Protein AF-A0A8J8FQ34-F1 (afdb_monomer_lite)

Sequence (344 aa):
MNVFKKNKMVEVMRIRLIYAALGIFFSFQCIAIEFTGSITGTVVDAIEPIYTISNIKVDFYNSTNHEHLGSSVTNFNGFFNSGNLPIGSYRIMFKSTPSSPASFYPKYLGNLNGYKSFDFCSSTIVEVTNNSISNVNENMLVTTPIEIIEPVRFKGEGRVYDTETDELIKEGLQVTIYEEKGVFQRSPDFINPGVDGDYSYGETDIFSPIRIRVSDTQGKYFPQYYNADPNIQIDDFCASTALDSSFIAQTYLLKIPLTENIISQVNDYGLPADSTKFVNAPLVKAIKITLDQNQNNDKALCGHMNAFKSRLYIQLRKGLLTNEQLNTLVNEANAVKVQNNCPI

pLDDT: mean 78.62, std 16.06, range [35.44, 98.12]

Radius of gyration: 26.03 Å; chains: 1; bounding box: 50×70×65 Å

Structure (mmCIF, N/CA/C/O backbone):
data_AF-A0A8J8FQ34-F1
#
_entry.id   AF-A0A8J8FQ34-F1
#
loop_
_atom_site.group_PDB
_atom_site.id
_atom_site.type_symbol
_atom_site.label_atom_id
_atom_site.label_alt_id
_atom_site.label_comp_id
_atom_site.label_asym_id
_atom_site.label_entity_id
_atom_site.label_seq_id
_atom_site.pdbx_PDB_ins_code
_atom_site.Cartn_x
_atom_site.Cartn_y
_atom_site.Cartn_z
_atom_site.occupancy
_atom_site.B_iso_or_equiv
_atom_site.auth_seq_id
_atom_site.auth_comp_id
_atom_site.auth_asym_id
_atom_site.auth_atom_id
_atom_site.pdbx_PDB_model_num
ATOM 1 N N . MET A 1 1 ? 25.044 41.261 31.090 1.00 47.41 1 MET A N 1
ATOM 2 C CA . MET A 1 1 ? 24.621 40.773 29.755 1.00 47.41 1 MET A CA 1
ATOM 3 C C . MET A 1 1 ? 23.180 40.225 29.758 1.00 47.41 1 MET A C 1
ATOM 5 O O . MET A 1 1 ? 22.922 39.184 29.179 1.00 47.41 1 MET A O 1
ATOM 9 N N . ASN A 1 2 ? 22.225 40.921 30.401 1.00 46.09 2 ASN A N 1
ATOM 10 C CA . ASN A 1 2 ? 20.819 40.475 30.524 1.00 46.09 2 ASN A CA 1
ATOM 11 C C . ASN A 1 2 ? 19.785 41.594 30.269 1.00 46.09 2 ASN A C 1
ATOM 13 O O . ASN A 1 2 ? 18.595 41.410 30.491 1.00 46.09 2 ASN A O 1
ATOM 17 N N . VAL A 1 3 ? 20.228 42.749 29.761 1.00 42.88 3 VAL A N 1
ATOM 18 C CA . VAL A 1 3 ? 19.353 43.901 29.467 1.00 42.88 3 VAL A CA 1
ATOM 19 C C . VAL A 1 3 ? 18.944 43.945 27.982 1.00 42.88 3 VAL A C 1
ATOM 21 O O . VAL A 1 3 ? 17.895 44.477 27.643 1.00 42.88 3 VAL A O 1
ATOM 24 N N . PHE A 1 4 ? 19.679 43.270 27.088 1.00 35.44 4 PHE A N 1
ATOM 25 C CA . PHE A 1 4 ? 19.400 43.270 25.641 1.00 35.44 4 PHE A CA 1
ATOM 26 C C . PHE A 1 4 ? 18.251 42.347 25.188 1.00 35.44 4 PHE A C 1
ATOM 28 O O . PHE A 1 4 ? 17.704 42.548 24.107 1.00 35.44 4 PHE A O 1
ATOM 35 N N . LYS A 1 5 ? 17.831 41.358 25.993 1.00 40.22 5 LYS A N 1
ATOM 36 C CA . LYS A 1 5 ? 16.732 40.442 25.614 1.00 40.22 5 LYS A CA 1
ATOM 37 C C . LYS A 1 5 ? 15.333 41.031 25.818 1.00 40.22 5 LYS A C 1
ATOM 39 O O . LYS A 1 5 ? 14.404 40.601 25.141 1.00 40.22 5 LYS A O 1
ATOM 44 N N . LYS A 1 6 ? 15.168 42.025 26.699 1.00 42.28 6 LYS A N 1
ATOM 45 C CA . LYS A 1 6 ? 13.842 42.589 27.009 1.00 42.28 6 LYS A CA 1
ATOM 46 C C . LYS A 1 6 ? 13.346 43.576 25.941 1.00 42.28 6 LYS A C 1
ATOM 48 O O . LYS A 1 6 ? 12.145 43.654 25.717 1.00 42.28 6 LYS A O 1
ATOM 53 N N . ASN A 1 7 ? 14.252 44.236 25.212 1.00 41.19 7 ASN A N 1
ATOM 54 C CA . ASN A 1 7 ? 13.876 45.220 24.186 1.00 41.19 7 ASN A CA 1
ATOM 55 C C . ASN A 1 7 ? 13.464 44.595 22.840 1.00 41.19 7 ASN A C 1
ATOM 57 O O . ASN A 1 7 ? 12.570 45.126 22.189 1.00 41.19 7 ASN A O 1
ATOM 61 N N . LYS A 1 8 ? 14.001 43.424 22.458 1.00 41.94 8 LYS A N 1
ATOM 62 C CA . LYS A 1 8 ? 13.606 42.748 21.202 1.00 41.94 8 LYS A CA 1
ATOM 63 C C . LYS A 1 8 ? 12.169 42.205 21.220 1.00 41.94 8 LYS A C 1
ATOM 65 O O . LYS A 1 8 ? 11.530 42.141 20.177 1.00 41.94 8 LYS A O 1
ATOM 70 N N . MET A 1 9 ? 11.632 41.845 22.390 1.00 38.62 9 MET A N 1
ATOM 71 C CA . MET A 1 9 ? 10.247 41.356 22.505 1.00 38.62 9 MET A CA 1
ATOM 72 C C . MET A 1 9 ? 9.200 42.470 22.378 1.00 38.62 9 MET A C 1
ATOM 74 O O . MET A 1 9 ? 8.105 42.217 21.883 1.00 38.62 9 MET A O 1
ATOM 78 N N . VAL A 1 10 ? 9.531 43.704 22.770 1.00 46.94 10 VAL A N 1
ATOM 79 C CA . VAL A 1 10 ? 8.615 44.853 22.648 1.00 46.94 10 VAL A CA 1
ATOM 80 C C . VAL A 1 10 ? 8.518 45.327 21.192 1.00 46.94 10 VAL A C 1
ATOM 82 O O . VAL A 1 10 ? 7.458 45.765 20.749 1.00 46.94 10 VAL A O 1
ATOM 85 N N . GLU A 1 11 ? 9.587 45.168 20.412 1.00 41.38 11 GLU A N 1
ATOM 86 C CA . GLU A 1 11 ? 9.634 45.574 19.004 1.00 41.38 11 GLU A CA 1
ATOM 87 C C . GLU A 1 11 ? 8.850 44.616 18.086 1.00 41.38 11 GLU A C 1
ATOM 89 O O . GLU A 1 11 ? 8.067 45.060 17.247 1.00 41.38 11 GLU A O 1
ATOM 94 N N . VAL A 1 12 ? 8.923 43.300 18.332 1.00 45.97 12 VAL A N 1
ATOM 95 C CA . VAL A 1 12 ? 8.114 42.294 17.609 1.00 45.97 12 VAL A CA 1
ATOM 96 C C . VAL A 1 12 ? 6.615 42.444 17.913 1.00 45.97 12 VAL A C 1
ATOM 98 O O . VAL A 1 12 ? 5.773 42.210 17.044 1.00 45.97 12 VAL A O 1
ATOM 101 N N . MET A 1 13 ? 6.261 42.889 19.124 1.00 41.19 13 MET A N 1
ATOM 102 C CA . MET A 1 13 ? 4.864 43.118 19.509 1.00 41.19 13 MET A CA 1
ATOM 103 C C . MET A 1 13 ? 4.295 44.415 18.901 1.00 41.19 13 MET A C 1
ATOM 105 O O . MET A 1 13 ? 3.114 44.456 18.557 1.00 41.19 13 MET A O 1
ATOM 109 N N . ARG A 1 14 ? 5.129 45.442 18.673 1.00 41.91 14 ARG A N 1
ATOM 110 C CA . ARG A 1 14 ? 4.725 46.666 17.954 1.00 41.91 14 ARG A CA 1
ATOM 111 C C . ARG A 1 14 ? 4.504 46.432 16.461 1.00 41.91 14 ARG A C 1
ATOM 113 O O . ARG A 1 14 ? 3.550 46.972 15.911 1.00 41.91 14 ARG A O 1
ATOM 120 N N . ILE A 1 15 ? 5.309 45.577 15.829 1.00 40.88 15 ILE A N 1
ATOM 121 C CA . ILE A 1 15 ? 5.122 45.215 14.415 1.00 40.88 15 ILE A CA 1
ATOM 122 C C . ILE A 1 15 ? 3.777 44.494 14.207 1.00 40.88 15 ILE A C 1
ATOM 124 O O . ILE A 1 15 ? 3.074 44.785 13.245 1.00 40.88 15 ILE A O 1
ATOM 128 N N . ARG A 1 16 ? 3.343 43.637 15.144 1.00 41.38 16 ARG A N 1
ATOM 129 C CA . ARG A 1 16 ? 2.032 42.960 15.054 1.00 41.38 16 ARG A CA 1
ATOM 130 C C . ARG A 1 16 ? 0.829 43.897 15.212 1.00 41.38 16 ARG A C 1
ATOM 132 O O . ARG A 1 16 ? -0.206 43.628 14.612 1.00 41.38 16 ARG A O 1
ATOM 139 N N . LEU A 1 17 ? 0.957 44.994 15.964 1.00 40.88 17 LEU A N 1
ATOM 140 C CA . LEU A 1 17 ? -0.137 45.962 16.120 1.00 40.88 17 LEU A CA 1
ATOM 141 C C . LEU A 1 17 ? -0.342 46.843 14.876 1.00 40.88 17 LEU A C 1
ATOM 143 O O . LEU A 1 17 ? -1.456 47.296 14.638 1.00 40.88 17 LEU A O 1
ATOM 147 N N . ILE A 1 18 ? 0.703 47.060 14.069 1.00 45.25 18 ILE A N 1
ATOM 148 C CA . ILE A 1 18 ? 0.616 47.885 12.853 1.00 45.25 18 ILE A CA 1
ATOM 149 C C 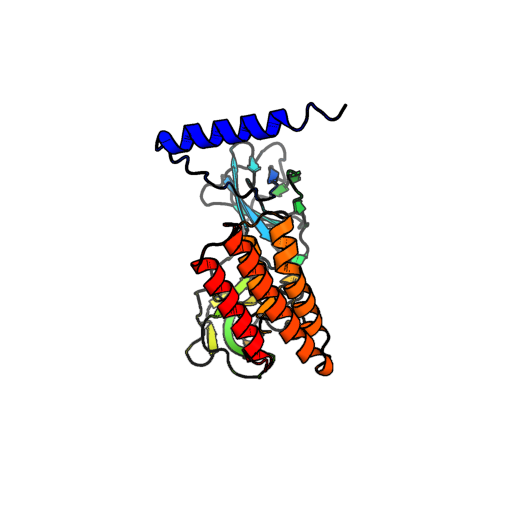. ILE A 1 18 ? -0.075 47.121 11.707 1.00 45.25 18 ILE A C 1
ATOM 151 O O . ILE A 1 18 ? -0.840 47.718 10.955 1.00 45.25 18 ILE A O 1
ATOM 155 N N . TYR A 1 19 ? 0.096 45.796 11.608 1.00 43.50 19 TYR A N 1
ATOM 156 C CA . TYR A 1 19 ? -0.540 45.000 10.543 1.00 43.50 19 TYR A CA 1
ATOM 157 C C . TYR A 1 19 ? -2.036 44.725 10.761 1.00 43.50 19 TYR A C 1
ATOM 159 O O . TYR A 1 19 ? -2.771 44.587 9.786 1.00 43.50 19 TYR A O 1
ATOM 167 N N . ALA A 1 20 ? -2.520 44.716 12.008 1.00 42.31 20 ALA A N 1
ATOM 168 C CA . ALA A 1 20 ? -3.948 44.546 12.293 1.00 42.31 20 ALA A CA 1
ATOM 169 C C . ALA A 1 20 ? -4.803 45.751 11.843 1.00 42.31 20 ALA A C 1
ATOM 171 O O . ALA A 1 20 ? -5.994 45.596 11.593 1.00 42.31 20 ALA A O 1
ATOM 172 N N . ALA A 1 21 ? -4.202 46.937 11.694 1.00 44.75 21 ALA A N 1
ATOM 173 C CA . ALA A 1 21 ? -4.897 48.150 11.258 1.00 44.75 21 ALA A CA 1
ATOM 174 C C . ALA A 1 21 ? -5.023 48.287 9.726 1.00 44.75 21 ALA A C 1
ATOM 176 O O . ALA A 1 21 ? -5.782 49.130 9.258 1.00 44.75 21 ALA A O 1
ATOM 177 N N . LEU A 1 22 ? -4.302 47.475 8.940 1.00 41.59 22 LEU A N 1
ATOM 178 C CA . LEU A 1 22 ? -4.223 47.606 7.476 1.00 41.59 22 LEU A CA 1
ATOM 179 C C . LEU A 1 22 ? -5.063 46.588 6.690 1.00 41.59 22 LEU A C 1
ATOM 181 O O . LEU A 1 22 ? -5.068 46.639 5.466 1.00 41.59 22 LEU A O 1
ATOM 185 N N . GLY A 1 23 ? -5.783 45.676 7.353 1.00 39.56 23 GLY A N 1
ATOM 186 C CA . GLY A 1 23 ? -6.710 44.753 6.677 1.00 39.56 23 GLY A CA 1
ATOM 187 C C . GLY A 1 23 ? -6.058 43.785 5.677 1.00 39.56 23 GLY A C 1
ATOM 188 O O . GLY A 1 23 ? -6.760 43.156 4.890 1.00 39.56 23 GLY A O 1
ATOM 189 N N . ILE A 1 24 ? -4.729 43.641 5.694 1.00 44.97 24 ILE A N 1
ATOM 190 C CA . ILE A 1 24 ? -4.012 42.716 4.814 1.00 44.97 24 ILE A CA 1
ATOM 191 C C . ILE A 1 24 ? -4.040 41.332 5.465 1.00 44.97 24 ILE A C 1
ATOM 193 O O . ILE A 1 24 ? -3.190 40.991 6.290 1.00 44.97 24 ILE A O 1
ATOM 197 N N . PHE A 1 25 ? -5.035 40.527 5.097 1.00 41.00 25 PHE A N 1
ATOM 198 C CA . PHE A 1 25 ? -5.017 39.090 5.343 1.00 41.00 25 PHE A CA 1
ATOM 199 C C . PHE A 1 25 ? -3.960 38.456 4.433 1.00 41.00 25 PHE A C 1
ATOM 201 O O . PHE A 1 25 ? -4.227 38.144 3.276 1.00 41.00 25 PHE A O 1
ATOM 208 N N . PHE A 1 26 ? -2.745 38.255 4.946 1.00 41.50 26 PHE A N 1
ATOM 209 C CA . PHE A 1 26 ? -1.842 37.276 4.348 1.00 41.50 26 PHE A CA 1
ATOM 210 C C . PHE A 1 26 ? -2.414 35.891 4.646 1.00 41.50 26 PHE A C 1
ATOM 212 O O . PHE A 1 26 ? -2.336 35.404 5.776 1.00 41.50 26 PHE A O 1
ATOM 219 N N . SER A 1 27 ? -3.012 35.262 3.636 1.00 36.59 27 SER A N 1
ATOM 220 C CA . SER A 1 27 ? -3.258 33.826 3.650 1.00 36.59 27 SER A CA 1
ATOM 221 C C . SER A 1 27 ? -1.900 33.133 3.722 1.00 36.59 27 SER A C 1
ATOM 223 O O . SER A 1 27 ? -1.192 33.027 2.721 1.00 36.59 27 SER A O 1
ATOM 225 N N . PHE A 1 28 ? -1.503 32.694 4.914 1.00 37.72 28 PHE A N 1
ATOM 226 C CA . PHE A 1 28 ? -0.428 31.724 5.040 1.00 37.72 28 PHE A CA 1
ATOM 227 C C . PHE A 1 28 ? -0.964 30.411 4.474 1.00 37.72 28 PHE A C 1
ATOM 229 O O . PHE A 1 28 ? -1.625 29.649 5.175 1.00 37.72 28 PHE A O 1
ATOM 236 N N . GLN A 1 29 ? -0.724 30.171 3.184 1.00 37.47 29 GLN A N 1
ATOM 237 C CA . GLN A 1 29 ? -0.751 28.815 2.656 1.00 37.47 29 GLN A CA 1
ATOM 238 C C . GLN A 1 29 ? 0.292 28.033 3.452 1.00 37.47 29 GLN A C 1
ATOM 240 O O . GLN A 1 29 ? 1.493 28.285 3.360 1.00 37.47 29 GLN A O 1
ATOM 245 N N . CYS A 1 30 ? -0.197 27.159 4.325 1.00 38.09 30 CYS A N 1
ATOM 246 C CA . CYS A 1 30 ? 0.630 26.215 5.044 1.00 38.09 30 CYS A CA 1
ATOM 247 C C . CYS A 1 30 ? 1.155 25.223 4.003 1.00 38.09 30 CYS A C 1
ATOM 249 O O . CYS A 1 30 ? 0.397 24.413 3.480 1.00 38.09 30 CYS A O 1
ATOM 251 N N . ILE A 1 31 ? 2.429 25.345 3.640 1.00 38.03 31 ILE A N 1
ATOM 252 C CA . ILE A 1 31 ? 3.106 24.341 2.825 1.00 38.03 31 ILE A CA 1
ATOM 253 C C . ILE A 1 31 ? 3.429 23.193 3.779 1.00 38.03 31 ILE A C 1
ATOM 255 O O . ILE A 1 31 ? 4.309 23.328 4.632 1.00 38.03 31 ILE A O 1
ATOM 259 N N . ALA A 1 32 ? 2.693 22.087 3.670 1.00 43.41 32 ALA A N 1
ATOM 260 C CA . ALA A 1 32 ? 3.115 20.829 4.263 1.00 43.41 32 ALA A CA 1
ATOM 261 C C . ALA A 1 32 ? 4.473 20.467 3.644 1.00 43.41 32 ALA A C 1
ATOM 263 O O . ALA A 1 32 ? 4.595 20.331 2.427 1.00 43.41 32 ALA A O 1
ATOM 264 N N . ILE A 1 33 ? 5.522 20.393 4.466 1.00 42.47 33 ILE A N 1
ATOM 265 C CA . ILE A 1 33 ? 6.814 19.871 4.021 1.00 42.47 33 ILE A CA 1
ATOM 266 C C . ILE A 1 33 ? 6.656 18.355 3.997 1.00 42.47 33 ILE A C 1
ATOM 268 O O . ILE A 1 33 ? 6.843 17.690 5.015 1.00 42.47 33 ILE A O 1
ATOM 272 N N . GLU A 1 34 ? 6.257 17.820 2.849 1.00 56.66 34 GLU A N 1
ATOM 273 C CA . GLU A 1 34 ? 6.312 16.384 2.616 1.00 56.66 34 GLU A CA 1
ATOM 274 C C . GLU A 1 34 ? 7.776 15.985 2.456 1.00 56.66 34 GLU A C 1
ATOM 276 O O . GLU A 1 34 ? 8.480 16.446 1.551 1.00 56.66 34 GLU A O 1
ATOM 281 N N . PHE A 1 35 ? 8.258 15.149 3.374 1.00 72.56 35 PHE A N 1
ATOM 282 C CA . PHE A 1 35 ? 9.566 14.544 3.214 1.00 72.56 35 PHE A CA 1
ATOM 283 C C . PHE A 1 35 ? 9.503 13.584 2.034 1.00 72.56 35 PHE A C 1
ATOM 285 O O . PHE A 1 35 ? 8.836 12.551 2.081 1.00 72.56 35 PHE A O 1
ATOM 292 N N . THR A 1 36 ? 10.196 13.957 0.972 1.00 85.00 36 THR A N 1
ATOM 293 C CA . THR A 1 36 ? 10.178 13.244 -0.297 1.00 85.00 36 THR A CA 1
ATOM 294 C C . THR A 1 36 ? 11.601 13.065 -0.798 1.00 85.00 36 THR A C 1
ATOM 296 O O . THR A 1 36 ? 12.540 13.728 -0.347 1.00 85.00 36 THR A O 1
ATOM 299 N N . GLY A 1 37 ? 11.775 12.124 -1.709 1.00 92.25 37 GLY A N 1
ATOM 300 C CA . GLY A 1 37 ? 12.979 11.992 -2.516 1.00 92.25 37 GLY A CA 1
ATOM 301 C C . GLY A 1 37 ? 12.593 11.703 -3.958 1.00 92.25 37 GLY A C 1
ATOM 302 O O . GLY A 1 37 ? 11.431 11.831 -4.337 1.00 92.25 37 GLY A O 1
ATOM 303 N N . SER A 1 38 ? 13.564 11.320 -4.776 1.00 95.19 38 SER A N 1
ATOM 304 C CA . SER A 1 38 ? 13.311 10.961 -6.171 1.00 95.19 38 SER A CA 1
ATOM 305 C C . SER A 1 38 ? 14.144 9.764 -6.598 1.00 95.19 38 SER A C 1
ATOM 307 O O . SER A 1 38 ? 15.234 9.516 -6.078 1.00 95.19 38 SER A O 1
ATOM 309 N N . ILE A 1 39 ? 13.628 9.034 -7.578 1.00 97.88 39 ILE A N 1
ATOM 310 C CA . ILE A 1 39 ? 14.344 7.992 -8.296 1.00 97.88 39 ILE A CA 1
ATOM 311 C C . ILE A 1 39 ? 14.528 8.480 -9.730 1.00 97.88 39 ILE A C 1
ATOM 313 O O . ILE A 1 39 ? 13.579 8.886 -10.405 1.00 97.88 39 ILE A O 1
ATOM 317 N N . THR A 1 40 ? 15.770 8.452 -10.194 1.00 98.12 40 THR A N 1
ATOM 318 C CA . THR A 1 40 ? 16.153 8.866 -11.545 1.00 98.12 40 THR A CA 1
ATOM 319 C C . THR A 1 40 ? 16.948 7.770 -12.219 1.00 98.12 40 THR A C 1
ATOM 321 O O . THR A 1 40 ? 17.530 6.916 -11.551 1.00 98.12 40 THR A O 1
ATOM 324 N N . GLY A 1 41 ? 17.032 7.819 -13.540 1.00 97.44 41 GLY A N 1
ATOM 325 C CA . GLY A 1 41 ? 17.906 6.907 -14.250 1.00 97.44 41 GLY A CA 1
ATOM 326 C C . GLY A 1 41 ? 17.705 6.907 -15.743 1.00 97.44 41 GLY A C 1
ATOM 327 O O . GLY A 1 41 ? 16.972 7.738 -16.281 1.00 97.44 41 GLY A O 1
ATOM 328 N N . THR A 1 42 ? 18.384 5.980 -16.407 1.00 96.94 42 THR A N 1
ATOM 329 C CA . THR A 1 42 ? 18.324 5.818 -17.859 1.00 96.94 42 THR A CA 1
ATOM 330 C C . THR A 1 42 ? 17.941 4.401 -18.244 1.00 96.94 42 THR A C 1
ATOM 332 O O . THR A 1 42 ? 18.392 3.441 -17.617 1.00 96.94 42 THR A O 1
ATOM 335 N N . VAL A 1 43 ? 17.149 4.287 -19.306 1.00 94.81 43 VAL A N 1
ATOM 336 C CA . VAL A 1 43 ? 16.789 3.017 -19.932 1.00 94.81 43 VAL A CA 1
ATOM 337 C C . VAL A 1 43 ? 17.481 2.911 -21.286 1.00 94.81 43 VAL A C 1
ATOM 339 O O . VAL A 1 43 ? 17.372 3.820 -22.116 1.00 94.81 43 VAL A O 1
ATOM 342 N N . VAL A 1 44 ? 18.184 1.804 -21.511 1.00 92.94 44 VAL A N 1
ATOM 343 C CA . VAL A 1 44 ? 18.920 1.531 -22.755 1.00 92.94 44 VAL A CA 1
ATOM 344 C C . VAL A 1 44 ? 18.563 0.167 -23.331 1.00 92.94 44 VAL A C 1
ATOM 346 O O . VAL A 1 44 ? 18.039 -0.705 -22.633 1.00 92.94 44 VAL A O 1
ATOM 349 N N . ASP A 1 45 ? 18.843 -0.014 -24.617 1.00 88.25 45 ASP A N 1
ATOM 350 C CA . ASP A 1 45 ? 18.719 -1.309 -25.274 1.00 88.25 45 ASP A CA 1
ATOM 351 C C . ASP A 1 45 ? 19.758 -2.292 -24.715 1.00 88.25 45 ASP A C 1
ATOM 353 O O . ASP A 1 45 ? 20.945 -1.988 -24.604 1.00 88.25 45 ASP A O 1
ATOM 357 N N . ALA A 1 46 ? 19.311 -3.479 -24.312 1.00 87.25 46 ALA A N 1
ATOM 358 C CA . ALA A 1 46 ? 20.184 -4.479 -23.708 1.00 87.25 46 ALA A CA 1
ATOM 359 C C . ALA A 1 46 ? 21.145 -5.146 -24.710 1.00 87.25 46 ALA A C 1
ATOM 361 O O . ALA A 1 46 ? 22.168 -5.685 -24.284 1.00 87.25 46 ALA A O 1
ATOM 362 N N . ILE A 1 47 ? 20.825 -5.135 -26.007 1.00 86.06 47 ILE A N 1
ATOM 363 C CA . ILE A 1 47 ? 21.674 -5.648 -27.093 1.00 86.06 47 ILE A CA 1
ATOM 364 C C . ILE A 1 47 ? 22.644 -4.557 -27.543 1.00 86.06 47 ILE A C 1
ATOM 366 O O . ILE A 1 47 ? 23.833 -4.826 -27.723 1.00 86.06 47 ILE A O 1
ATOM 370 N N . GLU A 1 48 ? 22.157 -3.325 -27.677 1.00 85.88 48 GLU A N 1
ATOM 371 C CA . GLU A 1 48 ? 22.949 -2.187 -28.137 1.00 85.88 48 GLU A CA 1
ATOM 372 C C . GLU A 1 48 ? 22.885 -1.009 -27.133 1.00 85.88 48 GLU A C 1
ATOM 374 O O . GLU A 1 48 ? 22.225 -0.002 -27.391 1.00 85.88 48 GLU A O 1
ATOM 379 N N . PRO A 1 49 ? 23.622 -1.065 -25.999 1.00 82.69 49 PRO A N 1
ATOM 380 C CA . PRO A 1 49 ? 23.482 -0.126 -24.868 1.00 82.69 49 PRO A CA 1
ATOM 381 C C . PRO A 1 49 ? 23.806 1.342 -25.160 1.00 82.69 49 PRO A C 1
ATOM 383 O O . PRO A 1 49 ? 23.584 2.208 -24.316 1.00 82.69 49 PRO A O 1
ATOM 386 N N . ILE A 1 50 ? 24.352 1.634 -26.342 1.00 85.38 50 ILE A N 1
ATOM 387 C CA . ILE A 1 50 ? 24.538 3.004 -26.829 1.00 85.38 50 ILE A CA 1
ATOM 388 C C . ILE A 1 50 ? 23.210 3.660 -27.233 1.00 85.38 50 ILE A C 1
ATOM 390 O O . ILE A 1 50 ? 23.136 4.888 -27.293 1.00 85.38 50 ILE A O 1
ATOM 394 N N . TYR A 1 51 ? 22.167 2.867 -27.501 1.00 88.44 51 TYR A N 1
ATOM 395 C CA . TYR A 1 51 ? 20.838 3.360 -27.833 1.00 88.44 51 TYR A CA 1
ATOM 396 C C . TYR A 1 51 ? 19.987 3.462 -26.574 1.00 88.44 51 TYR A C 1
ATOM 398 O O . TYR A 1 51 ? 19.602 2.477 -25.945 1.00 88.44 51 TYR A O 1
ATOM 406 N N . THR A 1 52 ? 19.667 4.697 -26.215 1.00 93.19 52 THR A N 1
ATOM 407 C CA . THR A 1 52 ? 18.712 5.006 -25.156 1.00 93.19 52 THR A CA 1
ATOM 408 C C . THR A 1 52 ? 17.282 4.817 -25.650 1.00 93.19 52 THR A C 1
ATOM 410 O O . THR A 1 52 ? 16.973 5.166 -26.792 1.00 93.19 52 THR A O 1
ATOM 413 N N . ILE A 1 53 ? 16.390 4.340 -24.786 1.00 92.44 53 ILE A N 1
ATOM 414 C CA . ILE A 1 53 ? 15.015 4.013 -25.171 1.00 92.44 53 ILE A CA 1
ATOM 415 C C . ILE A 1 53 ? 14.047 5.058 -24.622 1.00 92.44 53 ILE A C 1
ATOM 417 O O . ILE A 1 53 ? 13.854 5.189 -23.412 1.00 92.44 53 ILE A O 1
ATOM 421 N N . SER A 1 54 ? 13.387 5.778 -25.525 1.00 94.44 54 SER A N 1
ATOM 422 C CA . SER A 1 54 ? 12.353 6.756 -25.191 1.00 94.44 54 SER A CA 1
ATOM 423 C C . SER A 1 54 ? 10.964 6.130 -25.044 1.00 94.44 54 SER A C 1
ATOM 425 O O . SER A 1 54 ? 10.698 5.027 -25.528 1.00 94.44 54 SER A O 1
ATOM 427 N N . ASN A 1 55 ? 10.054 6.863 -24.396 1.00 94.94 55 ASN A N 1
ATOM 428 C CA . ASN A 1 55 ? 8.648 6.492 -24.233 1.00 94.94 55 ASN A CA 1
ATOM 429 C C . ASN A 1 55 ? 8.424 5.164 -23.483 1.00 94.94 55 ASN A C 1
ATOM 431 O O . ASN A 1 55 ? 7.429 4.480 -23.722 1.00 94.94 55 ASN A O 1
ATOM 435 N N . ILE A 1 56 ? 9.318 4.789 -22.569 1.00 93.88 56 ILE A N 1
ATOM 436 C CA . ILE A 1 56 ? 9.103 3.689 -21.621 1.00 93.88 56 ILE A CA 1
ATOM 437 C C . ILE A 1 56 ? 8.379 4.236 -20.403 1.00 93.88 56 ILE A C 1
ATOM 439 O O . ILE A 1 56 ? 8.846 5.195 -19.789 1.00 93.88 56 ILE A O 1
ATOM 443 N N . LYS A 1 57 ? 7.249 3.625 -20.044 1.00 94.44 57 LYS A N 1
ATOM 444 C CA . LYS A 1 57 ? 6.549 3.922 -18.796 1.00 94.44 57 LYS A CA 1
ATOM 445 C C . LYS A 1 57 ? 7.271 3.226 -17.647 1.00 94.44 57 LYS A C 1
ATOM 447 O O . LYS A 1 57 ? 7.506 2.019 -17.698 1.00 94.44 57 LYS A O 1
ATOM 452 N N . VAL A 1 58 ? 7.601 4.010 -16.631 1.00 95.75 58 VAL A N 1
ATOM 453 C CA . VAL A 1 58 ? 8.254 3.584 -15.396 1.00 95.75 58 VAL A CA 1
ATOM 454 C C . VAL A 1 58 ? 7.248 3.758 -14.268 1.00 95.75 58 VAL A C 1
ATOM 456 O O . VAL A 1 58 ? 6.888 4.888 -13.947 1.00 95.75 58 VAL A O 1
ATOM 459 N N . ASP A 1 59 ? 6.755 2.658 -13.711 1.00 94.25 59 ASP A N 1
ATOM 460 C CA . ASP A 1 59 ? 5.800 2.645 -12.602 1.00 94.25 59 ASP A CA 1
ATOM 461 C C . ASP A 1 59 ? 6.527 2.351 -11.282 1.00 94.25 59 ASP A C 1
ATOM 463 O O . ASP A 1 59 ? 7.354 1.438 -11.209 1.00 94.25 59 ASP A O 1
ATOM 467 N N . PHE A 1 60 ? 6.207 3.119 -10.240 1.00 94.06 60 PHE A N 1
ATOM 468 C CA . PHE A 1 60 ? 6.803 3.006 -8.909 1.00 94.06 60 PHE A CA 1
ATOM 469 C C . PHE A 1 60 ? 5.779 2.421 -7.945 1.00 94.06 60 PHE A C 1
ATOM 471 O O . PHE A 1 60 ? 4.709 2.999 -7.742 1.00 94.06 60 PHE A O 1
ATOM 478 N N . TYR A 1 61 ? 6.119 1.284 -7.349 1.00 91.19 61 TYR A N 1
ATOM 479 C CA . TYR A 1 61 ? 5.263 0.569 -6.415 1.00 91.19 61 TYR A CA 1
ATOM 480 C C . TYR A 1 61 ? 5.878 0.554 -5.025 1.00 91.19 61 TYR A C 1
ATOM 482 O O . TYR A 1 61 ? 7.092 0.387 -4.895 1.00 91.19 61 TYR A O 1
ATOM 490 N N . ASN A 1 62 ? 5.046 0.662 -3.995 1.00 88.12 62 ASN A N 1
ATOM 491 C CA . ASN A 1 62 ? 5.438 0.323 -2.633 1.00 88.12 62 ASN A CA 1
ATOM 492 C C . ASN A 1 62 ? 5.938 -1.130 -2.604 1.00 88.12 62 ASN A C 1
ATOM 494 O O . ASN A 1 62 ? 5.256 -2.025 -3.105 1.00 88.12 62 ASN A O 1
ATOM 498 N N . SER A 1 63 ? 7.127 -1.373 -2.046 1.00 90.12 63 SER A N 1
ATOM 499 C CA . SER A 1 63 ? 7.771 -2.692 -2.108 1.00 90.12 63 SER A CA 1
ATOM 500 C C . SER A 1 63 ? 7.063 -3.791 -1.318 1.00 90.12 63 SER A C 1
ATOM 502 O O . SER A 1 63 ? 7.363 -4.964 -1.547 1.00 90.12 63 SER A O 1
ATOM 504 N N . THR A 1 64 ? 6.192 -3.410 -0.384 1.00 85.31 64 THR A N 1
ATOM 505 C CA . THR A 1 64 ? 5.507 -4.307 0.550 1.00 85.31 64 THR A CA 1
ATOM 506 C C . THR A 1 64 ? 4.116 -4.656 0.043 1.00 85.31 64 THR A C 1
ATOM 508 O O . THR A 1 64 ? 3.812 -5.829 -0.136 1.00 85.31 64 THR A O 1
ATOM 511 N N . ASN A 1 65 ? 3.278 -3.657 -0.242 1.00 83.19 65 ASN A N 1
ATOM 512 C CA . ASN A 1 65 ? 1.851 -3.882 -0.496 1.00 83.19 65 ASN A CA 1
ATOM 513 C C . ASN A 1 65 ? 1.433 -3.783 -1.972 1.00 83.19 65 ASN A C 1
ATOM 515 O O . ASN A 1 65 ? 0.239 -3.844 -2.253 1.00 83.19 65 ASN A O 1
ATOM 519 N N . HIS A 1 66 ? 2.379 -3.629 -2.909 1.00 87.00 66 HIS A N 1
ATOM 520 C CA . HIS A 1 66 ? 2.113 -3.482 -4.355 1.00 87.00 66 HIS A CA 1
ATOM 521 C C . HIS A 1 66 ? 1.286 -2.239 -4.733 1.00 87.00 66 HIS A C 1
ATOM 523 O O . HIS A 1 66 ? 0.774 -2.126 -5.845 1.00 87.00 66 HIS A O 1
ATOM 529 N N . GLU A 1 67 ? 1.158 -1.260 -3.839 1.00 82.44 67 GLU A N 1
ATOM 530 C CA . GLU A 1 67 ? 0.451 -0.017 -4.141 1.00 82.44 67 GLU A CA 1
ATOM 531 C C . GLU A 1 67 ? 1.215 0.816 -5.176 1.00 82.44 67 GLU A C 1
ATOM 533 O O . GLU A 1 67 ? 2.420 1.035 -5.047 1.00 82.44 67 GLU A O 1
ATOM 538 N N . HIS A 1 68 ? 0.519 1.288 -6.213 1.00 87.12 68 HIS A N 1
ATOM 539 C CA . HIS A 1 68 ? 1.089 2.190 -7.215 1.00 87.12 68 HIS A CA 1
ATOM 540 C C . HIS A 1 68 ? 1.154 3.610 -6.654 1.00 87.12 68 HIS A C 1
ATOM 542 O O . HIS A 1 68 ? 0.125 4.196 -6.332 1.00 87.12 68 HIS A O 1
ATOM 548 N N . LEU A 1 69 ? 2.361 4.164 -6.554 1.00 86.44 69 LEU A N 1
ATOM 549 C CA . LEU A 1 69 ? 2.606 5.468 -5.926 1.00 86.44 69 LEU A CA 1
ATOM 550 C C . LEU A 1 69 ? 2.974 6.560 -6.933 1.00 86.44 69 LEU A C 1
ATOM 552 O O . LEU A 1 69 ? 2.948 7.745 -6.611 1.00 86.44 69 LEU A O 1
ATOM 556 N N . GLY A 1 70 ? 3.324 6.185 -8.162 1.00 90.06 70 GLY A N 1
ATOM 557 C CA . GLY A 1 70 ? 3.678 7.158 -9.181 1.00 90.06 70 GLY A CA 1
ATOM 558 C C . GLY A 1 70 ? 4.089 6.529 -10.497 1.00 90.06 70 GLY A C 1
ATOM 559 O O . GLY A 1 70 ? 4.326 5.325 -10.605 1.00 90.06 70 GLY A O 1
ATOM 560 N N . SER A 1 71 ? 4.211 7.372 -11.518 1.00 94.75 71 SER A N 1
ATOM 561 C CA . SER A 1 71 ? 4.730 6.950 -12.813 1.00 94.75 71 SER A CA 1
ATOM 562 C C . SER A 1 71 ? 5.521 8.057 -13.494 1.00 94.75 71 SER A C 1
ATOM 564 O O . SER A 1 71 ? 5.278 9.241 -13.266 1.00 94.75 71 SER A O 1
ATOM 566 N N . SER A 1 72 ? 6.454 7.660 -14.349 1.00 97.00 72 SER A N 1
ATOM 567 C CA . SER A 1 72 ? 7.224 8.542 -15.220 1.00 97.00 72 SER A CA 1
ATOM 568 C C . SER A 1 72 ? 7.333 7.927 -16.612 1.00 97.00 72 SER A C 1
ATOM 570 O O . SER A 1 72 ? 7.004 6.757 -16.817 1.00 97.00 72 SER A O 1
ATOM 572 N N . VAL A 1 73 ? 7.786 8.714 -17.582 1.00 96.81 73 VAL A N 1
ATOM 573 C CA . VAL A 1 73 ? 8.049 8.247 -18.944 1.00 96.81 73 VAL A CA 1
ATOM 574 C C . VAL A 1 73 ? 9.450 8.675 -19.349 1.00 96.81 73 VAL A C 1
ATOM 576 O O . VAL A 1 73 ? 9.834 9.826 -19.126 1.00 96.81 73 VAL A O 1
ATOM 579 N N . THR A 1 74 ? 10.220 7.763 -19.941 1.00 97.44 74 THR A N 1
ATOM 580 C CA . THR A 1 74 ? 11.563 8.094 -20.422 1.00 97.44 74 THR A CA 1
ATOM 581 C C . THR A 1 74 ? 11.507 9.107 -21.563 1.00 97.44 74 THR A C 1
ATOM 583 O O . THR A 1 74 ? 10.716 8.988 -22.503 1.00 97.44 74 THR A O 1
ATOM 586 N N . ASN A 1 75 ? 12.367 10.121 -21.498 1.00 96.44 75 ASN A N 1
ATOM 587 C CA . ASN A 1 75 ? 12.501 11.124 -22.551 1.00 96.44 75 ASN A CA 1
ATOM 588 C C . ASN A 1 75 ? 13.317 10.592 -23.748 1.00 96.44 75 ASN A C 1
ATOM 590 O O . ASN A 1 75 ? 13.685 9.421 -23.807 1.00 96.44 75 ASN A O 1
ATOM 594 N N . PHE A 1 76 ? 13.627 11.460 -24.717 1.00 95.12 76 PHE A N 1
ATOM 595 C CA . PHE A 1 76 ? 14.375 11.083 -25.925 1.00 95.12 76 PHE A CA 1
ATOM 596 C C . PHE A 1 76 ? 15.794 10.540 -25.661 1.00 95.12 76 PHE A C 1
ATOM 598 O O . PHE A 1 76 ? 16.320 9.833 -26.511 1.00 95.12 76 PHE A O 1
ATOM 605 N N . ASN A 1 77 ? 16.382 10.830 -24.495 1.00 95.56 77 ASN A N 1
ATOM 606 C CA . ASN A 1 77 ? 17.675 10.299 -24.044 1.00 95.56 77 ASN A CA 1
ATOM 607 C C . ASN A 1 77 ? 17.513 9.068 -23.135 1.00 95.56 77 ASN A C 1
ATOM 609 O O . ASN A 1 77 ? 18.421 8.734 -22.376 1.00 95.56 77 ASN A O 1
ATOM 613 N N . GLY A 1 78 ? 16.330 8.450 -23.106 1.00 96.06 78 GLY A N 1
ATOM 614 C CA . GLY A 1 78 ? 16.011 7.337 -22.212 1.00 96.06 78 GLY A CA 1
ATOM 615 C C . GLY A 1 78 ? 16.000 7.692 -20.726 1.00 96.06 78 GLY A C 1
ATOM 616 O O . GLY A 1 78 ? 15.882 6.797 -19.894 1.00 96.06 78 GLY A O 1
ATOM 617 N N . PHE A 1 79 ? 16.107 8.973 -20.369 1.00 97.94 79 PHE A N 1
ATOM 618 C CA . PHE A 1 79 ? 16.135 9.419 -18.981 1.00 97.94 79 PHE A CA 1
ATOM 619 C C . PHE A 1 79 ? 14.723 9.531 -18.407 1.00 97.94 79 PHE A C 1
ATOM 621 O O . PHE A 1 79 ? 13.844 10.117 -19.044 1.00 97.94 79 PHE A O 1
ATOM 628 N N . PHE A 1 80 ? 14.528 9.041 -17.185 1.00 98.06 80 PHE A N 1
ATOM 629 C CA . PHE A 1 80 ? 13.307 9.231 -16.406 1.00 98.06 80 PHE A CA 1
ATOM 630 C C . PHE A 1 80 ? 13.604 9.859 -15.041 1.00 98.06 80 PHE A C 1
ATOM 632 O O . PHE A 1 80 ? 14.702 9.751 -14.489 1.00 98.06 80 PHE A O 1
ATOM 639 N N . ASN A 1 81 ? 12.578 10.495 -14.482 1.00 97.75 81 ASN A N 1
ATOM 640 C CA . ASN A 1 81 ? 12.572 11.027 -13.125 1.00 97.75 81 ASN A CA 1
ATOM 641 C C . ASN A 1 81 ? 11.185 10.787 -12.522 1.00 97.75 81 ASN A C 1
ATOM 643 O O . ASN A 1 81 ? 10.185 11.176 -13.129 1.00 97.75 81 ASN A O 1
ATOM 647 N N . SER A 1 82 ? 11.124 10.144 -11.357 1.00 96.38 82 SER A N 1
ATOM 648 C CA . SER A 1 82 ? 9.872 9.870 -10.641 1.00 96.38 82 SER A CA 1
ATOM 649 C C . SER A 1 82 ? 9.122 11.127 -10.192 1.00 96.38 82 SER A C 1
ATOM 651 O O . SER A 1 82 ? 7.943 11.046 -9.868 1.00 96.38 82 SER A O 1
ATOM 653 N N . GLY A 1 83 ? 9.800 12.275 -10.120 1.00 93.19 83 GLY A N 1
ATOM 654 C CA . GLY A 1 83 ? 9.349 13.412 -9.328 1.00 93.19 83 GLY A CA 1
ATOM 655 C C . GLY A 1 83 ? 9.507 13.124 -7.835 1.00 93.19 83 GLY A C 1
ATOM 656 O O . GLY A 1 83 ? 10.363 12.331 -7.436 1.00 93.19 83 GLY A O 1
ATOM 657 N N . ASN A 1 84 ? 8.671 13.765 -7.022 1.00 90.00 84 ASN A N 1
ATOM 658 C CA . ASN A 1 84 ? 8.679 13.591 -5.575 1.00 90.00 84 ASN A CA 1
ATOM 659 C C . ASN A 1 84 ? 7.938 12.304 -5.199 1.00 90.00 84 ASN A C 1
ATOM 661 O O . ASN A 1 84 ? 6.726 12.211 -5.380 1.00 90.00 84 ASN A O 1
ATOM 665 N N . LEU A 1 85 ? 8.671 11.334 -4.662 1.00 88.06 85 LEU A N 1
ATOM 666 C CA . LEU A 1 85 ? 8.127 10.134 -4.037 1.00 88.06 85 LEU A CA 1
ATOM 667 C C . LEU A 1 85 ? 8.208 10.267 -2.510 1.00 88.06 85 LEU A C 1
ATOM 669 O O . LEU A 1 85 ? 9.211 10.789 -2.009 1.00 88.06 85 LEU A O 1
ATOM 673 N N . PRO A 1 86 ? 7.208 9.775 -1.758 1.00 85.06 86 PRO A N 1
ATOM 674 C CA . PRO A 1 86 ? 7.308 9.638 -0.308 1.00 85.06 86 PRO A CA 1
ATOM 675 C C . PRO A 1 86 ? 8.560 8.858 0.123 1.00 85.06 86 PRO A C 1
ATOM 677 O O . PRO A 1 86 ? 9.090 8.030 -0.620 1.00 85.06 86 PRO A O 1
ATOM 680 N N . ILE A 1 87 ? 9.039 9.082 1.344 1.00 83.31 87 ILE A N 1
ATOM 681 C CA . ILE A 1 87 ? 10.078 8.217 1.922 1.00 83.31 87 ILE A CA 1
ATOM 682 C C . ILE A 1 87 ? 9.550 6.786 2.030 1.00 83.31 87 ILE A C 1
ATOM 684 O O . ILE A 1 87 ? 8.438 6.572 2.512 1.00 83.31 87 ILE A O 1
ATOM 688 N N . GLY A 1 88 ? 10.367 5.815 1.632 1.00 84.88 88 GLY A N 1
ATOM 689 C CA . GLY A 1 88 ? 10.020 4.404 1.726 1.00 84.88 88 GLY A CA 1
ATOM 690 C C . GLY A 1 88 ? 10.822 3.526 0.776 1.00 84.88 88 GLY A C 1
ATOM 691 O O . GLY A 1 88 ? 11.772 3.973 0.131 1.00 84.88 88 GLY A O 1
ATOM 692 N N . SER A 1 89 ? 10.389 2.278 0.689 1.00 90.06 89 SER A N 1
ATOM 693 C CA . SER A 1 89 ? 10.999 1.226 -0.114 1.00 90.06 89 SER A CA 1
ATOM 694 C C . SER A 1 89 ? 10.144 0.960 -1.354 1.00 90.06 89 SER A C 1
ATOM 696 O O . SER A 1 89 ? 8.922 0.812 -1.265 1.00 90.06 89 SER A O 1
ATOM 698 N N . TYR A 1 90 ? 10.784 0.903 -2.522 1.00 93.31 90 TYR A N 1
ATOM 699 C CA . TYR A 1 90 ? 10.100 0.860 -3.813 1.00 93.31 90 TYR A CA 1
ATOM 700 C C . TYR A 1 90 ? 10.545 -0.310 -4.677 1.00 93.31 90 TYR A C 1
ATOM 702 O O . TYR A 1 90 ? 11.717 -0.685 -4.695 1.00 93.31 90 TYR A O 1
ATOM 710 N N . ARG A 1 91 ? 9.614 -0.828 -5.476 1.00 94.31 91 ARG A N 1
ATOM 711 C CA . ARG A 1 91 ? 9.881 -1.721 -6.609 1.00 94.31 91 ARG A CA 1
ATOM 712 C C . ARG A 1 91 ? 9.444 -1.020 -7.893 1.00 94.31 91 ARG A C 1
ATOM 714 O O . ARG A 1 91 ? 8.421 -0.339 -7.917 1.00 94.31 91 ARG A O 1
ATOM 721 N N . ILE A 1 92 ? 10.239 -1.146 -8.952 1.00 94.62 92 ILE A N 1
ATOM 722 C CA . ILE A 1 92 ? 10.092 -0.332 -10.169 1.00 94.62 92 ILE A CA 1
ATOM 723 C C . ILE A 1 92 ? 9.782 -1.237 -11.350 1.00 94.62 92 ILE A C 1
ATOM 725 O O . ILE A 1 92 ? 10.535 -2.180 -11.585 1.00 94.62 92 ILE A O 1
ATOM 729 N N . MET A 1 93 ? 8.713 -0.943 -12.091 1.00 91.69 93 MET A N 1
ATOM 730 C CA . MET A 1 93 ? 8.346 -1.657 -13.313 1.00 91.69 93 MET A CA 1
ATOM 731 C C . MET A 1 93 ? 8.584 -0.788 -14.545 1.00 91.69 93 MET A C 1
ATOM 733 O O . MET A 1 93 ? 8.163 0.364 -14.592 1.00 91.69 93 MET A O 1
ATOM 737 N N . PHE A 1 94 ? 9.185 -1.372 -15.572 1.00 91.25 94 PHE A N 1
ATOM 738 C CA . PHE A 1 94 ? 9.391 -0.765 -16.882 1.00 91.25 94 PHE A CA 1
ATOM 739 C C . PHE A 1 94 ? 8.473 -1.445 -17.891 1.00 91.25 94 PHE A C 1
ATOM 741 O O . PHE A 1 94 ? 8.436 -2.674 -17.932 1.00 91.25 94 PHE A O 1
ATOM 748 N N . LYS A 1 95 ? 7.743 -0.682 -18.712 1.00 87.38 95 LYS A N 1
ATOM 749 C CA . LYS A 1 95 ? 6.906 -1.225 -19.796 1.00 87.38 95 LYS A CA 1
ATOM 750 C C . LYS A 1 95 ? 6.794 -0.278 -20.987 1.00 87.38 95 LYS A C 1
ATOM 752 O O . LYS A 1 95 ? 6.818 0.943 -20.828 1.00 87.38 95 LYS A O 1
ATOM 757 N N . SER A 1 96 ? 6.626 -0.839 -22.183 1.00 87.56 96 SER A N 1
ATOM 758 C CA . SER A 1 96 ? 6.339 -0.050 -23.384 1.00 87.56 96 SER A CA 1
ATOM 759 C C . SER A 1 96 ? 5.024 0.716 -23.265 1.00 87.56 96 SER A C 1
ATOM 761 O O . SER A 1 96 ? 4.048 0.246 -22.678 1.00 87.56 96 SER A O 1
ATOM 763 N N . THR A 1 97 ? 4.990 1.888 -23.888 1.00 86.88 97 THR A N 1
ATOM 764 C CA . THR A 1 97 ? 3.767 2.640 -24.180 1.00 86.88 97 THR A CA 1
ATOM 765 C C . THR A 1 97 ? 3.404 2.476 -25.660 1.00 86.88 97 THR A C 1
ATOM 767 O O . THR A 1 97 ? 4.258 2.082 -26.457 1.00 86.88 97 THR A O 1
ATOM 770 N N . PRO A 1 98 ? 2.170 2.815 -26.081 1.00 83.69 98 PRO A N 1
ATOM 771 C CA . PRO A 1 98 ? 1.803 2.806 -27.501 1.00 83.69 98 PRO A CA 1
ATOM 772 C C . PRO A 1 98 ? 2.680 3.709 -28.385 1.00 83.69 98 PRO A C 1
ATOM 774 O O . PRO A 1 98 ? 2.713 3.529 -29.596 1.00 83.69 98 PRO A O 1
ATOM 777 N N . SER A 1 99 ? 3.379 4.681 -27.791 1.00 84.50 99 SER A N 1
ATOM 778 C CA . SER A 1 99 ? 4.302 5.591 -28.474 1.00 84.50 99 SER A CA 1
ATOM 779 C C . SER A 1 99 ? 5.775 5.173 -28.370 1.00 84.50 99 SER A C 1
ATOM 781 O O . SER A 1 99 ? 6.648 5.929 -28.805 1.00 84.50 99 SER A O 1
ATOM 783 N N . SER A 1 100 ? 6.092 4.010 -27.790 1.00 82.69 100 SER A N 1
ATOM 784 C CA . SER A 1 100 ? 7.461 3.481 -27.782 1.00 82.69 100 SER A CA 1
ATOM 785 C C . SER A 1 100 ? 7.950 3.169 -29.203 1.00 82.69 100 SER A C 1
ATOM 787 O O . SER A 1 100 ? 7.173 2.667 -30.013 1.00 82.69 100 SER A O 1
ATOM 789 N N . PRO A 1 101 ? 9.238 3.415 -29.518 1.00 78.50 101 PRO A N 1
ATOM 790 C CA . PRO A 1 101 ? 9.799 3.125 -30.843 1.00 78.50 101 PRO A CA 1
ATOM 791 C C . PRO A 1 101 ? 9.845 1.621 -31.159 1.00 78.50 101 PRO A C 1
ATOM 793 O O . PRO A 1 101 ? 9.914 1.237 -32.323 1.00 78.50 101 PRO A O 1
ATOM 796 N N . ALA A 1 102 ? 9.796 0.780 -30.126 1.00 81.69 102 ALA A N 1
ATOM 797 C CA . ALA A 1 102 ? 9.691 -0.666 -30.216 1.00 81.69 102 ALA A CA 1
ATOM 798 C C . ALA A 1 102 ? 8.881 -1.217 -29.032 1.00 81.69 102 ALA A C 1
ATOM 800 O O . ALA A 1 102 ? 8.687 -0.548 -28.009 1.00 81.69 102 ALA A O 1
ATOM 801 N N . SER A 1 103 ? 8.418 -2.456 -29.172 1.00 82.94 103 SER A N 1
ATOM 802 C CA . SER A 1 103 ? 7.827 -3.217 -28.076 1.00 82.94 103 SER A CA 1
ATOM 803 C C . SER A 1 103 ? 8.930 -3.877 -27.251 1.00 82.94 103 SER A C 1
ATOM 805 O O . SER A 1 103 ? 9.836 -4.513 -27.788 1.00 82.94 103 SER A O 1
ATOM 807 N N . PHE A 1 104 ? 8.841 -3.723 -25.935 1.00 82.06 104 PHE A N 1
ATOM 808 C CA . PHE A 1 104 ? 9.734 -4.316 -24.950 1.00 82.06 104 PHE A CA 1
ATOM 809 C C . PHE A 1 104 ? 8.908 -5.138 -23.966 1.00 82.06 104 PHE A C 1
ATOM 811 O O . PHE A 1 104 ? 7.761 -4.795 -23.662 1.00 82.06 104 PHE A O 1
ATOM 818 N N . TYR A 1 105 ? 9.494 -6.219 -23.452 1.00 76.69 105 TYR A N 1
ATOM 819 C CA . TYR A 1 105 ? 8.850 -6.977 -22.386 1.00 76.69 105 TYR A CA 1
ATOM 820 C C . TYR A 1 105 ? 8.763 -6.112 -21.126 1.00 76.69 105 TYR A C 1
ATOM 822 O O . TYR A 1 105 ? 9.775 -5.507 -20.752 1.00 76.69 105 TYR A O 1
ATOM 830 N N . PRO A 1 106 ? 7.593 -6.041 -20.461 1.00 81.44 106 PRO A N 1
ATOM 831 C CA . PRO A 1 106 ? 7.541 -5.435 -19.144 1.00 81.44 106 PRO A CA 1
ATOM 832 C C . PRO A 1 106 ? 8.525 -6.150 -18.208 1.00 81.44 106 PRO A C 1
ATOM 834 O O . PRO A 1 106 ? 8.790 -7.340 -18.372 1.00 81.44 106 PRO A O 1
ATOM 837 N N . LYS A 1 107 ? 9.095 -5.454 -17.232 1.00 84.38 107 LYS A N 1
ATOM 838 C CA . LYS A 1 107 ? 9.922 -6.101 -16.204 1.00 84.38 107 LYS A CA 1
ATOM 839 C C . LYS A 1 107 ? 10.004 -5.251 -14.955 1.00 84.38 107 LYS A C 1
ATOM 841 O O . LYS A 1 107 ? 9.954 -4.026 -15.041 1.00 84.38 107 LYS A O 1
ATOM 846 N N . TYR A 1 108 ? 10.202 -5.901 -13.815 1.00 89.75 108 TYR A N 1
ATOM 847 C CA . TYR A 1 108 ? 10.659 -5.212 -12.619 1.00 89.75 108 TYR A CA 1
ATOM 848 C C . TYR A 1 108 ? 12.187 -5.073 -12.609 1.00 89.75 108 TYR A C 1
ATOM 850 O O . TYR A 1 108 ? 12.902 -5.908 -13.172 1.00 89.75 108 TYR A O 1
ATOM 858 N N . LEU A 1 109 ? 12.681 -4.019 -11.957 1.00 92.19 109 LEU A N 1
ATOM 859 C CA . LEU A 1 109 ? 14.108 -3.763 -11.769 1.00 92.19 109 LEU A CA 1
ATOM 860 C C . LEU A 1 109 ? 14.823 -4.982 -11.179 1.00 92.19 109 LEU A C 1
ATOM 862 O O . LEU A 1 109 ? 14.378 -5.553 -10.181 1.00 92.19 109 LEU A O 1
ATOM 866 N N . GLY A 1 110 ? 15.964 -5.340 -11.763 1.00 88.00 110 GLY A N 1
ATOM 867 C CA . GLY A 1 110 ? 16.820 -6.426 -11.274 1.00 88.00 110 GLY A CA 1
ATOM 868 C C . GLY A 1 110 ? 16.314 -7.836 -11.574 1.00 88.00 110 GLY A C 1
ATOM 869 O O . GLY A 1 110 ? 17.056 -8.795 -11.366 1.00 88.00 110 GLY A O 1
ATOM 870 N N . ASN A 1 111 ? 15.111 -7.984 -12.136 1.00 85.69 111 ASN A N 1
ATOM 871 C CA . ASN A 1 111 ? 14.713 -9.257 -12.720 1.00 85.69 111 ASN A CA 1
ATOM 872 C C . ASN A 1 111 ? 15.508 -9.498 -14.009 1.00 85.69 111 ASN A C 1
ATOM 874 O O . ASN A 1 111 ? 15.728 -8.590 -14.824 1.00 85.69 111 ASN A O 1
ATOM 878 N N . LEU A 1 112 ? 15.957 -10.743 -14.184 1.00 67.62 112 LEU A N 1
ATOM 879 C CA . LEU A 1 112 ? 16.702 -11.154 -15.367 1.00 67.62 112 LEU A CA 1
ATOM 880 C C . LEU A 1 112 ? 15.855 -10.983 -16.627 1.00 67.62 112 LEU A C 1
ATOM 882 O O . LEU A 1 112 ? 14.651 -11.235 -16.644 1.00 67.62 112 LEU A O 1
ATOM 886 N N . ASN A 1 113 ? 16.534 -10.584 -17.697 1.00 59.28 113 ASN A N 1
ATOM 887 C CA . ASN A 1 113 ? 15.951 -10.414 -19.013 1.00 59.28 113 ASN A CA 1
ATOM 888 C C . ASN A 1 113 ? 15.396 -11.752 -19.527 1.00 59.28 113 ASN A C 1
ATOM 890 O O . ASN A 1 113 ? 16.148 -12.652 -19.897 1.00 59.28 113 ASN A O 1
ATOM 894 N N . GLY A 1 114 ? 14.072 -11.885 -19.540 1.00 54.12 114 GLY A N 1
ATOM 895 C CA . GLY A 1 114 ? 13.383 -13.053 -20.067 1.00 54.12 114 GLY A CA 1
ATOM 896 C C . GLY A 1 114 ? 11.873 -12.927 -19.907 1.00 54.12 114 GLY A C 1
ATOM 897 O O . GLY A 1 114 ? 11.389 -12.468 -18.878 1.00 54.12 114 GLY A O 1
ATOM 898 N N . TYR A 1 115 ? 11.138 -13.399 -20.912 1.00 52.88 115 TYR A N 1
ATOM 899 C CA . TYR A 1 115 ? 9.672 -13.440 -21.035 1.00 52.88 115 TYR A CA 1
ATOM 900 C C . TYR A 1 115 ? 8.902 -14.036 -19.827 1.00 52.88 115 TYR A C 1
ATOM 902 O O . TYR A 1 115 ? 7.678 -14.070 -19.819 1.00 52.88 115 TYR A O 1
ATOM 910 N N . LYS A 1 116 ? 9.587 -14.543 -18.796 1.00 53.69 116 LYS A N 1
ATOM 911 C CA . LYS A 1 116 ? 8.981 -15.291 -17.684 1.00 53.69 116 LYS A CA 1
ATOM 912 C C . LYS A 1 116 ? 9.212 -14.681 -16.298 1.00 53.69 116 LYS A C 1
ATOM 914 O O . LYS A 1 116 ? 8.603 -15.176 -15.356 1.00 53.69 116 LYS A O 1
ATOM 919 N N . SER A 1 117 ? 10.031 -13.632 -16.158 1.00 56.97 117 SER A N 1
ATOM 920 C CA . SER A 1 117 ? 10.402 -13.080 -14.843 1.00 56.97 117 SER A CA 1
ATOM 921 C C . SER A 1 117 ? 9.809 -11.691 -14.595 1.00 56.97 117 SER A C 1
ATOM 923 O O . SER A 1 117 ? 10.486 -10.664 -14.606 1.00 56.97 117 SER A O 1
ATOM 925 N N . PHE A 1 118 ? 8.502 -11.672 -14.361 1.00 71.94 118 PHE A N 1
ATOM 926 C CA . PHE A 1 118 ? 7.765 -10.491 -13.908 1.00 71.94 118 PHE A CA 1
ATOM 927 C C . PHE A 1 118 ? 7.524 -10.516 -12.393 1.00 71.94 118 PHE A C 1
ATOM 929 O O . PHE A 1 118 ? 6.631 -9.841 -11.902 1.00 71.94 118 PHE A O 1
ATOM 936 N N . ASP A 1 119 ? 8.297 -11.318 -11.664 1.00 80.00 119 ASP A N 1
ATOM 937 C CA . ASP A 1 119 ? 8.099 -11.539 -10.238 1.00 80.00 119 ASP A CA 1
ATOM 938 C C . ASP A 1 119 ? 8.384 -10.247 -9.459 1.00 80.00 119 ASP A C 1
ATOM 940 O O . ASP A 1 119 ? 9.522 -9.773 -9.372 1.00 80.00 119 ASP A O 1
ATOM 944 N N . PHE A 1 120 ? 7.315 -9.655 -8.929 1.00 86.25 120 PHE A N 1
ATOM 945 C CA . PHE A 1 120 ? 7.395 -8.486 -8.067 1.00 86.25 120 PHE A CA 1
ATOM 946 C C . PHE A 1 120 ? 8.229 -8.778 -6.820 1.00 86.25 120 PHE A C 1
ATOM 948 O O . PHE A 1 120 ? 9.030 -7.943 -6.416 1.00 86.25 120 PHE A O 1
ATOM 955 N N . CYS A 1 121 ? 8.091 -9.958 -6.222 1.00 86.81 121 CYS A N 1
ATOM 956 C CA . CYS A 1 121 ? 8.682 -10.293 -4.933 1.00 86.81 121 CYS A CA 1
ATOM 957 C C . CYS A 1 121 ? 10.186 -10.529 -5.001 1.00 86.81 121 CYS A C 1
ATOM 959 O O . CYS A 1 121 ? 10.906 -10.165 -4.065 1.00 86.81 121 CYS A O 1
ATOM 961 N N . SER A 1 122 ? 10.676 -11.042 -6.129 1.00 86.88 122 SER A N 1
ATOM 962 C CA . SER A 1 122 ? 12.111 -11.198 -6.374 1.00 86.88 122 SER A CA 1
ATOM 963 C C . SER A 1 122 ? 12.809 -9.924 -6.852 1.00 86.88 122 SER A C 1
ATOM 965 O O . SER A 1 122 ? 14.034 -9.925 -6.973 1.00 86.88 122 SER A O 1
ATOM 967 N N . SER A 1 123 ? 12.070 -8.855 -7.171 1.00 89.88 123 SER A N 1
ATOM 968 C CA . SER A 1 123 ? 12.677 -7.671 -7.780 1.00 89.88 123 SER A CA 1
ATOM 969 C C . SER A 1 123 ? 13.638 -6.947 -6.834 1.00 89.88 123 SER A C 1
ATOM 971 O O . SER A 1 123 ? 13.640 -7.138 -5.616 1.00 89.88 123 SER A O 1
ATOM 973 N N . THR A 1 124 ? 14.451 -6.055 -7.387 1.00 93.44 124 THR A N 1
ATOM 974 C CA . THR A 1 124 ? 15.288 -5.173 -6.570 1.00 93.44 124 THR A CA 1
ATOM 975 C C . THR A 1 124 ? 14.425 -4.137 -5.856 1.00 93.44 124 THR A C 1
ATOM 977 O O . THR A 1 124 ? 13.515 -3.560 -6.459 1.00 93.44 124 THR A O 1
ATOM 980 N N . ILE A 1 125 ? 14.734 -3.907 -4.579 1.00 94.44 125 ILE A N 1
ATOM 981 C CA . ILE A 1 125 ? 14.156 -2.837 -3.765 1.00 94.44 125 ILE A CA 1
ATOM 982 C C . ILE A 1 125 ? 15.061 -1.608 -3.851 1.00 94.44 125 ILE A C 1
ATOM 984 O O . ILE A 1 125 ? 16.284 -1.710 -3.742 1.00 94.44 125 ILE A O 1
ATOM 988 N N . VAL A 1 126 ? 14.445 -0.447 -4.043 1.00 96.56 126 VAL A N 1
ATOM 989 C CA . VAL A 1 126 ? 15.106 0.856 -4.082 1.00 96.56 126 VAL A CA 1
ATOM 990 C C . VAL A 1 126 ? 14.581 1.699 -2.931 1.00 96.56 126 VAL A C 1
ATOM 992 O O . VAL A 1 126 ? 13.386 1.963 -2.839 1.00 96.56 126 VAL A O 1
ATOM 995 N N . GLU A 1 127 ? 15.484 2.142 -2.065 1.00 92.62 127 GLU A N 1
ATOM 996 C CA . GLU A 1 127 ? 15.153 3.007 -0.938 1.00 92.62 127 GLU A CA 1
ATOM 997 C C . GLU A 1 127 ? 15.109 4.475 -1.372 1.00 92.62 127 GLU A C 1
ATOM 999 O O . GLU A 1 127 ? 16.012 4.972 -2.058 1.00 92.62 127 GLU A O 1
ATOM 1004 N N . VAL A 1 128 ? 14.076 5.185 -0.929 1.00 88.06 128 VAL A N 1
ATOM 1005 C CA . VAL A 1 128 ? 13.959 6.640 -1.017 1.00 88.06 128 VAL A CA 1
ATOM 1006 C C . VAL A 1 128 ? 14.015 7.189 0.396 1.00 88.06 128 VAL A C 1
ATOM 1008 O O . VAL A 1 128 ? 13.141 6.941 1.222 1.00 88.06 128 VAL A O 1
ATOM 1011 N N . THR A 1 129 ? 15.053 7.969 0.672 1.00 86.44 129 THR A N 1
ATOM 1012 C CA . THR A 1 129 ? 15.227 8.679 1.944 1.00 86.44 129 THR A CA 1
ATOM 1013 C C . THR A 1 129 ? 15.022 10.182 1.760 1.00 86.44 129 THR A C 1
ATOM 1015 O O . THR A 1 129 ? 14.946 10.685 0.635 1.00 86.44 129 THR A O 1
ATOM 1018 N N . ASN A 1 130 ? 14.911 10.915 2.868 1.00 85.88 130 ASN A N 1
ATOM 1019 C CA . ASN A 1 130 ? 14.607 12.344 2.855 1.00 85.88 130 ASN A CA 1
ATOM 1020 C C . ASN A 1 130 ? 15.580 13.151 1.977 1.00 85.88 130 ASN A C 1
ATOM 1022 O O . ASN A 1 130 ? 16.785 13.146 2.239 1.00 85.88 130 ASN A O 1
ATOM 1026 N N . ASN A 1 131 ? 15.053 13.880 0.990 1.00 85.06 131 ASN A N 1
ATOM 1027 C CA . ASN A 1 131 ? 15.806 14.702 0.039 1.00 85.06 131 ASN A CA 1
ATOM 1028 C C . ASN A 1 131 ? 16.902 13.931 -0.721 1.00 85.06 131 ASN A C 1
ATOM 1030 O O . ASN A 1 131 ? 17.923 14.509 -1.101 1.00 85.06 131 ASN A O 1
ATOM 1034 N N . SER A 1 132 ? 16.711 12.625 -0.926 1.00 89.50 132 SER A N 1
ATOM 1035 C CA . SER A 1 132 ? 17.648 11.787 -1.679 1.00 89.50 132 SER A CA 1
ATOM 1036 C C . SER A 1 132 ? 17.283 11.689 -3.160 1.00 89.50 132 SER A C 1
ATOM 1038 O O . SER A 1 132 ? 16.122 11.827 -3.553 1.00 89.50 132 SER A O 1
ATOM 1040 N N . ILE A 1 133 ? 18.305 11.440 -3.980 1.00 93.38 133 ILE A N 1
ATOM 1041 C CA . ILE A 1 133 ? 18.162 11.040 -5.379 1.00 93.38 133 ILE A CA 1
ATOM 1042 C C . ILE A 1 133 ? 18.797 9.659 -5.514 1.00 93.38 133 ILE A C 1
ATOM 1044 O O . ILE A 1 133 ? 20.020 9.530 -5.433 1.00 93.38 133 ILE A O 1
ATOM 1048 N N . SER A 1 134 ? 17.972 8.640 -5.731 1.00 93.81 134 SER A N 1
ATOM 1049 C CA . SER A 1 134 ? 18.428 7.283 -6.034 1.00 93.81 134 SER A CA 1
ATOM 1050 C C . SER A 1 134 ? 18.589 7.139 -7.549 1.00 93.81 134 SER A C 1
ATOM 1052 O O . SER A 1 134 ? 17.713 7.550 -8.311 1.00 93.81 134 SER A O 1
ATOM 1054 N N . ASN A 1 135 ? 19.724 6.602 -8.005 1.00 95.50 135 ASN A N 1
ATOM 1055 C CA . ASN A 1 135 ? 19.998 6.394 -9.429 1.00 95.50 135 ASN A CA 1
ATOM 1056 C C . ASN A 1 135 ? 19.839 4.915 -9.799 1.00 95.50 135 ASN A C 1
ATOM 1058 O O . ASN A 1 135 ? 20.439 4.054 -9.157 1.00 95.50 135 ASN A O 1
ATOM 1062 N N . VAL A 1 136 ? 19.037 4.636 -10.825 1.00 94.88 136 VAL A N 1
ATOM 1063 C CA . VAL A 1 136 ? 18.675 3.284 -11.260 1.00 94.88 136 VAL A CA 1
ATOM 1064 C C . VAL A 1 136 ? 18.713 3.201 -12.781 1.00 94.88 136 VAL A C 1
ATOM 1066 O O . VAL A 1 136 ? 17.854 3.761 -13.452 1.00 94.88 136 VAL A O 1
ATOM 1069 N N . ASN A 1 137 ? 19.664 2.453 -13.332 1.00 93.81 137 ASN A N 1
ATOM 1070 C CA . ASN A 1 137 ? 19.738 2.220 -14.774 1.00 93.81 137 ASN A CA 1
ATOM 1071 C C . ASN A 1 137 ? 19.222 0.826 -15.112 1.00 93.81 137 ASN A C 1
ATOM 1073 O O . ASN A 1 137 ? 19.442 -0.116 -14.350 1.00 93.81 137 ASN A O 1
ATOM 1077 N N . GLU A 1 138 ? 18.549 0.707 -16.251 1.00 92.44 138 GLU A N 1
ATOM 1078 C CA . GLU A 1 138 ? 17.940 -0.547 -16.682 1.00 92.44 138 GLU A CA 1
ATOM 1079 C C . GLU A 1 138 ? 18.182 -0.803 -18.170 1.00 92.44 138 GLU A C 1
ATOM 1081 O O . GLU A 1 138 ? 18.172 0.115 -18.994 1.00 92.44 138 GLU A O 1
ATOM 1086 N N . ASN A 1 139 ? 18.363 -2.079 -18.501 1.00 90.62 139 ASN A N 1
ATOM 1087 C CA . ASN A 1 139 ? 18.576 -2.542 -19.862 1.00 90.62 139 ASN A CA 1
ATOM 1088 C C . ASN A 1 139 ? 17.346 -3.345 -20.300 1.00 90.62 139 ASN A C 1
ATOM 1090 O O . ASN A 1 139 ? 17.033 -4.377 -19.697 1.00 90.62 139 ASN A O 1
ATOM 1094 N N . MET A 1 140 ? 16.667 -2.917 -21.364 1.00 87.12 140 MET A N 1
ATOM 1095 C CA . MET A 1 140 ? 15.484 -3.611 -21.884 1.00 87.12 140 MET A CA 1
ATOM 1096 C C . MET A 1 140 ? 15.794 -4.372 -23.173 1.00 87.12 140 MET A C 1
ATOM 1098 O O . MET A 1 140 ? 16.494 -3.874 -24.049 1.00 87.12 140 MET A O 1
ATOM 1102 N N . LEU A 1 141 ? 15.243 -5.581 -23.302 1.00 84.12 141 LEU A N 1
ATOM 1103 C CA . LEU A 1 141 ? 15.291 -6.354 -24.544 1.00 84.12 141 LEU A CA 1
ATOM 1104 C C . LEU A 1 141 ? 14.048 -6.087 -25.392 1.00 84.12 141 LEU A C 1
ATOM 1106 O O . LEU A 1 141 ? 12.920 -6.187 -24.895 1.00 84.12 141 LEU A O 1
ATOM 1110 N N . VAL A 1 142 ? 14.264 -5.809 -26.678 1.00 79.44 142 VAL A N 1
ATOM 1111 C CA . VAL A 1 142 ? 13.199 -5.752 -27.686 1.00 79.44 142 VAL A CA 1
ATOM 1112 C C . VAL A 1 142 ? 12.490 -7.106 -27.759 1.00 79.44 142 VAL A C 1
ATOM 1114 O O . VAL A 1 142 ? 13.127 -8.163 -27.731 1.00 79.44 142 VAL A O 1
ATOM 1117 N N . THR A 1 143 ? 11.162 -7.091 -27.857 1.00 73.25 143 THR A N 1
ATOM 1118 C CA . THR A 1 143 ? 10.375 -8.320 -27.992 1.00 73.25 143 THR A CA 1
ATOM 1119 C C . THR A 1 143 ? 10.646 -8.988 -29.342 1.00 73.25 143 THR A C 1
ATOM 1121 O O . THR A 1 143 ? 10.359 -8.409 -30.390 1.00 73.25 143 THR A O 1
ATOM 1124 N N . THR A 1 144 ? 11.131 -10.229 -29.334 1.00 67.50 144 THR A N 1
ATOM 1125 C CA . THR A 1 144 ? 10.964 -11.171 -30.454 1.00 67.50 144 THR A CA 1
ATOM 1126 C C . THR A 1 144 ? 9.585 -11.845 -30.359 1.00 67.50 144 THR A C 1
ATOM 1128 O O . THR A 1 144 ? 8.960 -11.749 -29.298 1.00 67.50 144 THR A O 1
ATOM 1131 N N . PRO A 1 145 ? 9.063 -12.475 -31.436 1.00 58.03 145 PRO A N 1
ATOM 1132 C CA . PRO A 1 145 ? 7.702 -13.008 -31.472 1.00 58.03 145 PRO A CA 1
ATOM 1133 C C . PRO A 1 145 ? 7.357 -13.838 -30.233 1.00 58.03 145 PRO A C 1
ATOM 1135 O O . PRO A 1 145 ? 8.099 -14.733 -29.836 1.00 58.03 145 PRO A O 1
ATOM 1138 N N . ILE A 1 146 ? 6.230 -13.472 -29.631 1.00 57.72 146 ILE A N 1
ATOM 1139 C CA . ILE A 1 146 ? 5.761 -13.933 -28.329 1.00 57.72 146 ILE A CA 1
ATOM 1140 C C . ILE A 1 146 ? 5.294 -15.388 -28.435 1.00 57.72 146 ILE A C 1
ATOM 1142 O O . ILE A 1 146 ? 4.506 -15.731 -29.316 1.00 57.72 146 ILE A O 1
ATOM 1146 N N . GLU A 1 147 ? 5.742 -16.233 -27.508 1.00 58.41 147 GLU A N 1
ATOM 1147 C CA . GLU A 1 147 ? 5.079 -17.506 -27.225 1.00 58.41 147 GLU A CA 1
ATOM 1148 C C . GLU A 1 147 ? 3.714 -17.161 -26.614 1.00 58.41 147 GLU A C 1
ATOM 1150 O O . GLU A 1 147 ? 3.652 -16.522 -25.570 1.00 58.41 147 GLU A O 1
ATOM 1155 N N . ILE A 1 148 ? 2.610 -17.467 -27.296 1.00 61.34 148 ILE A N 1
ATOM 1156 C CA . ILE A 1 148 ? 1.272 -17.148 -26.784 1.00 61.34 148 ILE A CA 1
ATOM 1157 C C . ILE A 1 148 ? 1.027 -18.037 -25.561 1.00 61.34 148 ILE A C 1
ATOM 1159 O O . ILE A 1 148 ? 0.896 -19.250 -25.700 1.00 61.34 148 ILE A O 1
ATOM 1163 N N . ILE A 1 149 ? 0.974 -17.444 -24.366 1.00 66.25 149 ILE A N 1
ATOM 1164 C CA . ILE A 1 149 ? 0.433 -18.130 -23.191 1.00 66.25 149 ILE A CA 1
ATOM 1165 C C . ILE A 1 149 ? -1.083 -18.145 -23.354 1.00 66.25 149 ILE A C 1
ATOM 1167 O O . ILE A 1 149 ? -1.708 -17.087 -23.459 1.00 66.25 149 ILE A O 1
ATOM 1171 N N . GLU A 1 150 ? -1.665 -19.341 -23.397 1.00 75.69 150 GLU A N 1
ATOM 1172 C CA . GLU A 1 150 ? -3.115 -19.483 -23.348 1.00 75.69 150 GLU A CA 1
ATOM 1173 C C . GLU A 1 150 ? -3.621 -18.990 -21.987 1.00 75.69 150 GLU A C 1
ATOM 1175 O O . GLU A 1 150 ? -3.076 -19.394 -20.953 1.00 75.69 150 GLU A O 1
ATOM 1180 N N . PRO A 1 151 ? -4.626 -18.100 -21.961 1.00 79.00 151 PRO A N 1
ATOM 1181 C CA . PRO A 1 151 ? -5.197 -17.657 -20.705 1.00 79.00 151 PRO A CA 1
ATOM 1182 C C . PRO A 1 151 ? -5.881 -18.813 -19.980 1.00 79.00 151 PRO A C 1
ATOM 1184 O O . PRO A 1 151 ? -6.469 -19.708 -20.593 1.00 79.00 151 PRO A O 1
ATOM 1187 N N . VAL A 1 152 ? -5.866 -18.747 -18.655 1.00 82.69 152 VAL A N 1
ATOM 1188 C CA . VAL A 1 152 ? -6.680 -19.618 -17.811 1.00 82.69 152 VAL A CA 1
ATOM 1189 C C . VAL A 1 152 ? -7.979 -18.889 -17.501 1.00 82.69 152 VAL A C 1
ATOM 1191 O O . VAL A 1 152 ? -7.953 -17.753 -17.026 1.00 82.69 152 VAL A O 1
ATOM 1194 N N . ARG A 1 153 ? -9.121 -19.544 -17.737 1.00 85.88 153 ARG A N 1
ATOM 1195 C CA . ARG A 1 153 ? -10.404 -19.017 -17.267 1.00 85.88 153 ARG A CA 1
ATOM 1196 C C . ARG A 1 153 ? -10.481 -19.097 -15.754 1.00 85.88 153 ARG A C 1
ATOM 1198 O O . ARG A 1 153 ? -10.295 -20.157 -15.156 1.00 85.88 153 ARG A O 1
ATOM 1205 N N . PHE A 1 154 ? -10.823 -17.975 -15.157 1.00 84.94 154 PHE A N 1
ATOM 1206 C CA . PHE A 1 154 ? -10.784 -17.759 -13.731 1.00 84.94 154 PHE A CA 1
ATOM 1207 C C . PHE A 1 154 ? -12.087 -17.129 -13.255 1.00 84.94 154 PHE A C 1
ATOM 1209 O O . PHE A 1 154 ? -12.567 -16.161 -13.842 1.00 84.94 154 PHE A O 1
ATOM 1216 N N . LYS A 1 155 ? -12.644 -17.672 -12.173 1.00 88.31 155 LYS A N 1
ATOM 1217 C CA . LYS A 1 155 ? -13.801 -17.133 -11.459 1.00 88.31 155 LYS A CA 1
ATOM 1218 C C . LYS A 1 155 ? -13.498 -17.143 -9.963 1.00 88.31 155 LYS A C 1
ATOM 1220 O O . LYS A 1 155 ? -12.890 -18.085 -9.458 1.00 88.31 155 LYS A O 1
ATOM 1225 N N . GLY A 1 156 ? -13.944 -16.118 -9.253 1.00 87.06 156 GLY A N 1
ATOM 1226 C CA . GLY A 1 156 ? -13.731 -16.004 -7.816 1.00 87.06 156 GLY A CA 1
ATOM 1227 C C . GLY A 1 156 ? -14.993 -15.608 -7.084 1.00 87.06 156 GLY A C 1
ATOM 1228 O O . GLY A 1 156 ? -15.731 -14.752 -7.559 1.00 87.06 156 GLY A O 1
ATOM 1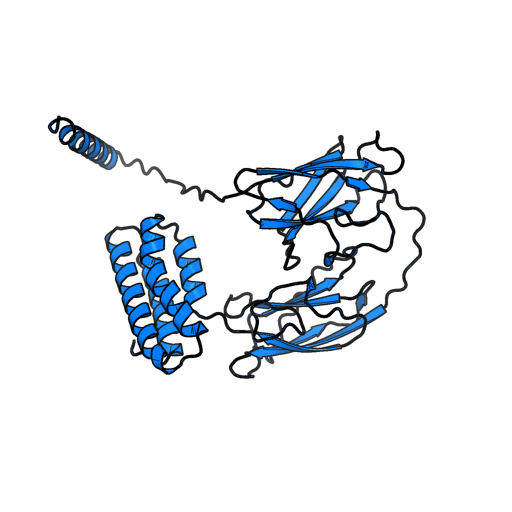229 N N . GLU A 1 157 ? -15.228 -16.184 -5.919 1.00 89.00 157 GLU A N 1
ATOM 1230 C CA . GLU A 1 157 ? -16.245 -15.709 -4.982 1.00 89.00 157 GLU A CA 1
ATOM 1231 C C . GLU A 1 157 ? -15.626 -15.623 -3.591 1.00 89.00 157 GLU A C 1
ATOM 1233 O O . GLU A 1 157 ? -14.691 -16.358 -3.271 1.00 89.00 157 GLU A O 1
ATOM 1238 N N . GLY A 1 158 ? -16.124 -14.736 -2.741 1.00 89.69 158 GLY A N 1
ATOM 1239 C CA . GLY A 1 158 ? -15.668 -14.719 -1.366 1.00 89.69 158 GLY A CA 1
ATOM 1240 C C . GLY A 1 158 ? -16.505 -13.877 -0.432 1.00 89.69 158 GLY A C 1
ATOM 1241 O O . GLY A 1 158 ? -17.412 -13.161 -0.850 1.00 89.69 158 GLY A O 1
ATOM 1242 N N . ARG A 1 159 ? -16.184 -14.006 0.852 1.00 91.00 159 ARG A N 1
ATOM 1243 C CA . ARG A 1 159 ? -16.846 -13.328 1.968 1.00 91.00 159 ARG A CA 1
ATOM 1244 C C . ARG A 1 159 ? -15.824 -12.657 2.859 1.00 91.00 159 ARG A C 1
ATOM 1246 O O . ARG A 1 159 ? -14.720 -13.185 3.021 1.00 91.00 159 ARG A O 1
ATOM 1253 N N . VAL A 1 160 ? -16.200 -11.527 3.449 1.00 90.94 160 VAL A N 1
ATOM 1254 C CA . VAL A 1 160 ? -15.322 -10.780 4.352 1.00 90.94 160 VAL A CA 1
ATOM 1255 C C . VAL A 1 160 ? -15.934 -10.676 5.745 1.00 90.94 160 VAL A C 1
ATOM 1257 O O . VAL A 1 160 ? -17.076 -10.243 5.896 1.00 90.94 160 VAL A O 1
ATOM 1260 N N . TYR A 1 161 ? -15.156 -11.056 6.752 1.00 91.44 161 TYR A N 1
ATOM 1261 C CA . TYR A 1 161 ? -15.557 -11.119 8.153 1.00 91.44 161 TYR A CA 1
ATOM 1262 C C . TYR A 1 161 ? -14.716 -10.174 9.009 1.00 91.44 161 TYR A C 1
ATOM 1264 O O . TYR A 1 161 ? -13.552 -9.911 8.710 1.00 91.44 161 TYR A O 1
ATOM 1272 N N . ASP A 1 162 ? -15.300 -9.680 10.091 1.00 90.38 162 ASP A N 1
ATOM 1273 C CA . ASP A 1 162 ? -14.578 -9.017 11.172 1.00 90.38 162 ASP A CA 1
ATOM 1274 C C . ASP A 1 162 ? -13.867 -10.085 12.017 1.00 90.38 162 ASP A C 1
ATOM 1276 O O . ASP A 1 162 ? -14.510 -11.012 12.514 1.00 90.38 162 ASP A O 1
ATOM 1280 N N . THR A 1 163 ? -12.542 -9.981 12.168 1.00 87.75 163 THR A N 1
ATOM 1281 C CA . THR A 1 163 ? -11.741 -10.963 12.922 1.00 87.75 163 THR A CA 1
ATOM 1282 C C . THR A 1 163 ? -12.194 -11.098 14.380 1.00 87.75 163 THR A C 1
ATOM 1284 O O . THR A 1 163 ? -12.065 -12.176 14.958 1.00 87.75 163 THR A O 1
ATOM 1287 N N . GLU A 1 164 ? -12.712 -10.029 14.996 1.00 84.94 164 GLU A N 1
ATOM 1288 C CA . GLU A 1 164 ? -13.092 -10.038 16.414 1.00 84.94 164 GLU A CA 1
ATOM 1289 C C . GLU A 1 164 ? -14.467 -10.669 16.644 1.00 84.94 164 GLU A C 1
ATOM 1291 O O . GLU A 1 164 ? -14.663 -11.383 17.630 1.00 84.94 164 GLU A O 1
ATOM 1296 N N . THR A 1 165 ? -15.431 -10.375 15.770 1.00 89.31 165 THR A N 1
ATOM 1297 C CA . THR A 1 165 ? -16.834 -10.767 15.974 1.00 89.31 165 THR A CA 1
ATOM 1298 C C . THR A 1 165 ? -17.269 -11.965 15.137 1.00 89.31 165 THR A C 1
ATOM 1300 O O . THR A 1 165 ? -18.335 -12.513 15.411 1.00 89.31 165 THR A O 1
ATOM 1303 N N . ASP A 1 166 ? -16.475 -12.369 14.136 1.00 90.06 166 ASP A N 1
ATOM 1304 C CA . ASP A 1 166 ? -16.843 -13.365 13.112 1.00 90.06 166 ASP A CA 1
ATOM 1305 C C . ASP A 1 166 ? -18.126 -12.968 12.340 1.00 90.06 166 ASP A C 1
ATOM 1307 O O . ASP A 1 166 ? -18.797 -13.788 11.712 1.00 90.06 166 ASP A O 1
ATOM 1311 N N . GLU A 1 167 ? -18.492 -11.679 12.374 1.00 92.00 167 GLU A N 1
ATOM 1312 C CA . GLU A 1 167 ? -19.629 -11.134 11.632 1.00 92.00 167 GLU A CA 1
ATOM 1313 C C . GLU A 1 167 ? -19.205 -10.651 10.242 1.00 92.00 167 GLU A C 1
ATOM 1315 O O . GLU A 1 167 ? -18.103 -10.144 10.042 1.00 92.00 167 GLU A O 1
ATOM 1320 N N . LEU A 1 168 ? -20.117 -10.756 9.272 1.00 91.75 168 LEU A N 1
ATOM 1321 C CA . LEU A 1 168 ? -19.899 -10.261 7.912 1.00 91.75 168 LEU A CA 1
ATOM 1322 C C . LEU A 1 168 ? -19.775 -8.735 7.883 1.00 91.75 168 LEU A C 1
ATOM 1324 O O . LEU A 1 168 ? -20.634 -8.015 8.406 1.00 91.75 168 LEU A O 1
ATOM 1328 N N . ILE A 1 169 ? -18.755 -8.243 7.184 1.00 89.25 169 ILE A N 1
ATOM 1329 C CA . ILE A 1 169 ? -18.582 -6.818 6.901 1.00 89.25 169 ILE A CA 1
ATOM 1330 C C . ILE A 1 169 ? -19.329 -6.496 5.604 1.00 89.25 169 ILE A C 1
ATOM 1332 O O . ILE A 1 169 ? -18.972 -6.972 4.531 1.00 89.25 169 ILE A O 1
ATOM 1336 N N . LYS A 1 170 ? -20.388 -5.691 5.709 1.00 86.00 170 LYS A N 1
ATOM 1337 C CA . LYS A 1 170 ? -21.400 -5.533 4.646 1.00 86.00 170 LYS A CA 1
ATOM 1338 C C . LYS A 1 170 ? -21.210 -4.328 3.731 1.00 86.00 170 LYS A C 1
ATOM 1340 O O . LYS A 1 170 ? -21.859 -4.244 2.697 1.00 86.00 170 LYS A O 1
ATOM 1345 N N . GLU A 1 171 ? -20.381 -3.367 4.120 1.00 83.44 171 GLU A N 1
ATOM 1346 C CA . GLU A 1 171 ? -20.184 -2.129 3.367 1.00 83.44 171 GLU A CA 1
ATOM 1347 C C . GLU A 1 171 ? -18.787 -1.556 3.600 1.00 83.44 171 GLU A C 1
ATOM 1349 O O . GLU A 1 171 ? -18.072 -1.976 4.509 1.00 83.44 171 GLU A O 1
ATOM 1354 N N . GLY A 1 172 ? -18.400 -0.595 2.761 1.00 81.25 172 GLY A N 1
ATOM 1355 C CA . GLY A 1 172 ? -17.136 0.129 2.896 1.00 81.25 172 GLY A CA 1
ATOM 1356 C C . GLY A 1 172 ? -15.911 -0.611 2.363 1.00 81.25 172 GLY A C 1
ATOM 1357 O O . GLY A 1 172 ? -14.841 -0.019 2.317 1.00 81.25 172 GLY A O 1
ATOM 1358 N N . LEU A 1 173 ? -16.034 -1.853 1.893 1.00 86.19 173 LEU A N 1
ATOM 1359 C CA . LEU A 1 173 ? -14.884 -2.604 1.394 1.00 86.19 173 LEU A CA 1
ATOM 1360 C C . LEU A 1 173 ? -14.663 -2.448 -0.112 1.00 86.19 173 LEU A C 1
ATOM 1362 O O . LEU A 1 173 ? -15.596 -2.302 -0.899 1.00 86.19 173 LEU A O 1
ATOM 1366 N N . GLN A 1 174 ? -13.402 -2.580 -0.493 1.00 85.31 174 GLN A N 1
ATOM 1367 C CA . GLN A 1 174 ? -12.897 -2.683 -1.849 1.00 85.31 174 GLN A CA 1
ATOM 1368 C C . GLN A 1 174 ? -12.093 -3.979 -1.967 1.00 85.31 174 GLN A C 1
ATOM 1370 O O . GLN A 1 174 ? -11.206 -4.239 -1.154 1.00 85.31 174 GLN A O 1
ATOM 1375 N N . VAL A 1 175 ? -12.375 -4.775 -2.997 1.00 86.19 175 VAL A N 1
ATOM 1376 C CA . VAL A 1 175 ? -11.584 -5.962 -3.336 1.00 86.19 175 VAL A CA 1
ATOM 1377 C C . VAL A 1 175 ? -10.748 -5.670 -4.575 1.00 86.19 175 VAL A C 1
ATOM 1379 O O . VAL A 1 175 ? -11.282 -5.304 -5.621 1.00 86.19 175 VAL A O 1
ATOM 1382 N N . THR A 1 176 ? -9.438 -5.853 -4.459 1.00 83.81 176 THR A N 1
ATOM 1383 C CA . THR A 1 176 ? -8.466 -5.622 -5.526 1.00 83.81 176 THR A CA 1
ATOM 1384 C C . THR A 1 176 ? -7.785 -6.933 -5.889 1.00 83.81 176 THR A C 1
ATOM 1386 O O . THR A 1 176 ? -7.248 -7.627 -5.028 1.00 83.81 176 THR A O 1
ATOM 1389 N N . ILE A 1 177 ? -7.791 -7.268 -7.176 1.00 83.12 177 ILE A N 1
ATOM 1390 C CA . ILE A 1 177 ? -7.073 -8.408 -7.739 1.00 83.12 177 ILE A CA 1
ATOM 1391 C C . ILE A 1 177 ? -5.786 -7.905 -8.390 1.00 83.12 177 ILE A C 1
ATOM 1393 O O . ILE A 1 177 ? -5.815 -6.991 -9.214 1.00 83.12 177 ILE A O 1
ATOM 1397 N N . TYR A 1 178 ? -4.671 -8.532 -8.040 1.00 81.56 178 TYR A N 1
ATOM 1398 C CA . TYR A 1 178 ? -3.358 -8.250 -8.594 1.00 81.56 178 TYR A CA 1
ATOM 1399 C C . TYR A 1 178 ? -2.842 -9.466 -9.356 1.00 81.56 178 TYR A C 1
ATOM 1401 O O . TYR A 1 178 ? -2.680 -10.533 -8.771 1.00 81.56 178 TYR A O 1
ATOM 1409 N N . GLU A 1 179 ? -2.540 -9.306 -10.642 1.00 77.69 179 GLU A N 1
ATOM 1410 C CA . GLU A 1 179 ? -1.785 -10.303 -11.403 1.00 77.69 179 GLU A CA 1
ATOM 1411 C C . GLU A 1 179 ? -0.290 -10.185 -11.090 1.00 77.69 179 GLU A C 1
ATOM 1413 O O . GLU A 1 179 ? 0.311 -9.118 -11.245 1.00 77.69 179 GLU A O 1
ATOM 1418 N N . GLU A 1 180 ? 0.327 -11.297 -10.686 1.00 69.31 180 GLU A N 1
ATOM 1419 C CA . GLU A 1 180 ? 1.735 -11.336 -10.281 1.00 69.31 180 GLU A CA 1
ATOM 1420 C C 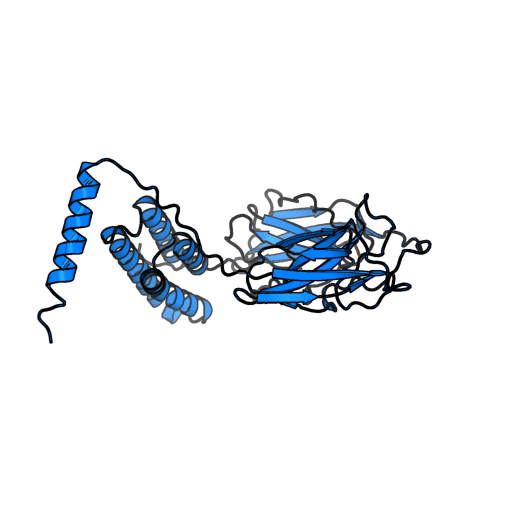. GLU A 1 180 ? 2.684 -10.924 -11.411 1.00 69.31 180 GLU A C 1
ATOM 1422 O O . GLU A 1 180 ? 3.734 -10.344 -11.143 1.00 69.31 180 GLU A O 1
ATOM 1427 N N . LYS A 1 181 ? 2.310 -11.163 -12.678 1.00 67.19 181 LYS A N 1
ATOM 1428 C CA . LYS A 1 181 ? 3.190 -10.894 -13.823 1.00 67.19 181 LYS A CA 1
ATOM 1429 C C . LYS A 1 181 ? 3.039 -9.518 -14.479 1.00 67.19 181 LYS A C 1
ATOM 1431 O O . LYS A 1 181 ? 3.640 -9.294 -15.524 1.00 67.19 181 LYS A O 1
ATOM 1436 N N . GLY A 1 182 ? 2.282 -8.578 -13.910 1.00 54.47 182 GLY A N 1
ATOM 1437 C CA . GLY A 1 182 ? 2.354 -7.147 -14.270 1.00 54.47 182 GLY A CA 1
ATOM 1438 C C . GLY A 1 182 ? 2.010 -6.739 -15.720 1.00 54.47 182 GLY A C 1
ATOM 1439 O O . GLY A 1 182 ? 2.042 -5.547 -16.033 1.00 54.47 182 GLY A O 1
ATOM 1440 N N . VAL A 1 183 ? 1.659 -7.670 -16.617 1.00 47.59 183 VAL A N 1
ATOM 1441 C CA . VAL A 1 183 ? 1.286 -7.362 -18.014 1.00 47.59 183 VAL A CA 1
ATOM 1442 C C . VAL A 1 183 ? -0.152 -6.838 -18.102 1.00 47.59 183 VAL A C 1
ATOM 1444 O O . VAL A 1 183 ? -0.468 -6.037 -18.979 1.00 47.59 183 VAL A O 1
ATOM 1447 N N . PHE A 1 184 ? -0.998 -7.203 -17.140 1.00 46.97 184 PHE A N 1
ATOM 1448 C CA . PHE A 1 184 ? -2.363 -6.718 -17.009 1.00 46.97 184 PHE A CA 1
ATOM 1449 C C . PHE A 1 184 ? -2.602 -6.212 -15.583 1.00 46.97 184 PHE A C 1
ATOM 1451 O O . PHE A 1 184 ? -2.937 -6.956 -14.672 1.00 46.97 184 PHE A O 1
ATOM 1458 N N . GLN A 1 185 ? -2.488 -4.897 -15.388 1.00 45.62 185 GLN A N 1
ATOM 1459 C CA . GLN A 1 185 ? -3.368 -4.240 -14.427 1.00 45.62 185 GLN A CA 1
ATOM 1460 C C . GLN A 1 185 ? -4.696 -4.029 -15.156 1.00 45.62 185 GLN A C 1
ATOM 1462 O O . GLN A 1 185 ? -4.910 -2.974 -15.757 1.00 45.62 185 GLN A O 1
ATOM 1467 N N . ARG A 1 186 ? -5.620 -4.998 -15.109 1.00 47.91 186 ARG A N 1
ATOM 1468 C CA . ARG A 1 186 ? -7.008 -4.535 -15.015 1.00 47.91 186 ARG A CA 1
ATOM 1469 C C . ARG A 1 186 ? -7.050 -3.809 -13.683 1.00 47.91 186 ARG A C 1
ATOM 1471 O O . ARG A 1 186 ? -6.782 -4.431 -12.664 1.00 47.91 186 ARG A O 1
ATOM 1478 N N . SER A 1 187 ? -7.321 -2.500 -13.695 1.00 41.38 187 SER A N 1
ATOM 1479 C CA . SER A 1 187 ? -7.984 -1.908 -12.531 1.00 41.38 187 SER A CA 1
ATOM 1480 C C . SER A 1 187 ? -9.183 -2.814 -12.295 1.00 41.38 187 SER A C 1
ATOM 1482 O O . SER A 1 187 ? -10.028 -2.884 -13.192 1.00 41.38 187 SER A O 1
ATOM 1484 N N . PRO A 1 188 ? -9.175 -3.633 -11.234 1.00 45.75 188 PRO A N 1
ATOM 1485 C CA . PRO A 1 188 ? -10.215 -4.618 -11.063 1.00 45.75 188 PRO A CA 1
ATOM 1486 C C . PRO A 1 188 ? -11.505 -3.827 -10.952 1.00 45.75 188 PRO A C 1
ATOM 1488 O O . PRO A 1 188 ? -11.544 -2.791 -10.281 1.00 45.75 188 PRO A O 1
ATOM 1491 N N . ASP A 1 189 ? -12.519 -4.275 -11.687 1.00 47.62 189 ASP A N 1
ATOM 1492 C CA . ASP A 1 189 ? -13.887 -3.839 -11.479 1.00 47.62 189 ASP A CA 1
ATOM 1493 C C . ASP A 1 189 ? -14.086 -3.714 -9.971 1.00 47.62 189 ASP A C 1
ATOM 1495 O O . ASP A 1 189 ? -13.804 -4.658 -9.232 1.00 47.62 189 ASP A O 1
ATOM 1499 N N . PHE A 1 190 ? -14.426 -2.510 -9.510 1.00 53.19 190 PHE A N 1
ATOM 1500 C CA . PHE A 1 190 ? -14.680 -2.245 -8.105 1.00 53.19 190 PHE A CA 1
ATOM 1501 C C . PHE A 1 190 ? -15.830 -3.155 -7.692 1.00 53.19 190 PHE A C 1
ATOM 1503 O O . PHE A 1 190 ? -17.000 -2.824 -7.892 1.00 53.19 190 PHE A O 1
ATOM 1510 N N . ILE A 1 191 ? -15.510 -4.333 -7.166 1.00 59.44 191 ILE A N 1
ATOM 1511 C CA . ILE A 1 191 ? -16.519 -5.202 -6.593 1.00 59.44 191 ILE A CA 1
ATOM 1512 C C . ILE A 1 191 ? -16.706 -4.680 -5.183 1.00 59.44 191 ILE A C 1
ATOM 1514 O O . ILE A 1 191 ? -16.016 -5.083 -4.247 1.00 59.44 191 ILE A O 1
ATOM 1518 N N . ASN A 1 192 ? -17.621 -3.723 -5.060 1.00 63.09 192 ASN A N 1
ATOM 1519 C CA . ASN A 1 192 ? -18.207 -3.420 -3.770 1.00 63.09 192 ASN A CA 1
ATOM 1520 C C . ASN A 1 192 ? -18.906 -4.705 -3.317 1.00 63.09 192 ASN A C 1
ATOM 1522 O O . ASN A 1 192 ? -19.746 -5.210 -4.075 1.00 63.09 192 ASN A O 1
ATOM 1526 N N . PRO A 1 193 ? -18.563 -5.257 -2.141 1.00 62.91 193 PRO A N 1
ATOM 1527 C CA . PRO A 1 193 ? -19.307 -6.381 -1.620 1.00 62.91 193 PRO A CA 1
ATOM 1528 C C . PRO A 1 193 ? -20.785 -6.008 -1.581 1.00 62.91 193 PRO A C 1
ATOM 1530 O O . PRO A 1 193 ? -21.150 -4.864 -1.285 1.00 62.91 193 PRO A O 1
ATOM 1533 N N . GLY A 1 194 ? -21.635 -6.967 -1.932 1.00 61.00 194 GLY A N 1
ATOM 1534 C CA . GLY A 1 194 ? -23.073 -6.790 -1.806 1.00 61.00 194 GLY A CA 1
ATOM 1535 C C . GLY A 1 194 ? -23.474 -6.560 -0.347 1.00 61.00 194 GLY A C 1
ATOM 1536 O O . GLY A 1 194 ? -22.664 -6.672 0.570 1.00 61.00 194 GLY A O 1
ATOM 1537 N N . VAL A 1 195 ? -24.768 -6.328 -0.121 1.00 61.41 195 VAL A N 1
ATOM 1538 C CA . VAL A 1 195 ? -25.374 -6.123 1.213 1.00 61.41 195 VAL A CA 1
ATOM 1539 C C . VAL A 1 195 ? -25.082 -7.234 2.239 1.00 61.41 195 VAL A C 1
ATOM 1541 O O . VAL A 1 195 ? -25.329 -7.047 3.430 1.00 61.41 195 VAL A O 1
ATOM 1544 N N . ASP A 1 196 ? -24.537 -8.364 1.791 1.00 70.69 196 ASP A N 1
ATOM 1545 C CA . ASP A 1 196 ? -24.200 -9.531 2.599 1.00 70.69 196 ASP A CA 1
ATOM 1546 C C . ASP A 1 196 ? -22.686 -9.708 2.836 1.00 70.69 196 ASP A C 1
ATOM 1548 O O . ASP A 1 196 ? -22.290 -10.682 3.462 1.00 70.69 196 ASP A O 1
ATOM 1552 N N . GLY A 1 197 ? -21.824 -8.786 2.385 1.00 70.94 197 GLY A N 1
ATOM 1553 C CA . GLY A 1 197 ? -20.361 -8.929 2.515 1.00 70.94 197 GLY A CA 1
ATOM 1554 C C . GLY A 1 197 ? -19.733 -9.915 1.520 1.00 70.94 197 GLY A C 1
ATOM 1555 O O . GLY A 1 197 ? -18.550 -10.245 1.624 1.00 70.94 197 GLY A O 1
ATOM 1556 N N . ASP A 1 198 ? -20.530 -10.360 0.547 1.00 84.06 198 ASP A N 1
ATOM 1557 C CA . ASP A 1 198 ? -20.130 -11.257 -0.531 1.00 84.06 198 ASP A CA 1
ATOM 1558 C C . ASP A 1 198 ? -19.551 -10.445 -1.698 1.00 84.06 198 ASP A C 1
ATOM 1560 O O . ASP A 1 198 ? -20.135 -9.444 -2.125 1.00 84.06 198 ASP A O 1
ATOM 1564 N N . TYR A 1 199 ? -18.432 -10.900 -2.255 1.00 85.81 199 TYR A N 1
ATOM 1565 C CA . TYR A 1 199 ? -17.885 -10.407 -3.516 1.00 85.81 199 TYR A CA 1
ATOM 1566 C C . TYR A 1 199 ? -17.822 -11.545 -4.533 1.00 85.81 199 TYR A C 1
ATOM 1568 O O . TYR A 1 199 ? -17.508 -12.688 -4.204 1.00 85.81 199 TYR A O 1
ATOM 1576 N N . SER A 1 200 ? -18.108 -11.230 -5.793 1.00 85.56 200 SER A N 1
ATOM 1577 C CA . SER A 1 200 ? -17.990 -12.176 -6.899 1.00 85.56 200 SER A CA 1
ATOM 1578 C C . SER A 1 200 ? -17.243 -11.539 -8.051 1.00 85.56 200 SER A C 1
ATOM 1580 O O . SER A 1 200 ? -17.572 -10.432 -8.478 1.00 85.56 200 SER A O 1
ATOM 1582 N N . TYR A 1 201 ? -16.301 -12.282 -8.596 1.00 78.00 201 TYR A N 1
ATOM 1583 C CA . TYR A 1 201 ? -15.588 -11.966 -9.808 1.00 78.00 201 TYR A CA 1
ATOM 1584 C C . TYR A 1 201 ? -16.066 -12.902 -10.915 1.00 78.00 201 TYR A C 1
ATOM 1586 O O . TYR A 1 201 ? -16.018 -14.128 -10.777 1.00 78.00 201 TYR A O 1
ATOM 1594 N N . GLY A 1 202 ? -16.588 -12.304 -11.988 1.00 78.75 202 GLY A N 1
ATOM 1595 C CA . GLY A 1 202 ? -17.056 -13.039 -13.160 1.00 78.75 202 GLY A CA 1
ATOM 1596 C C . GLY A 1 202 ? -15.930 -13.816 -13.842 1.00 78.75 202 GLY A C 1
ATOM 1597 O O . GLY A 1 202 ? -14.759 -13.658 -13.507 1.00 78.75 202 GLY A O 1
ATOM 1598 N N . GLU A 1 203 ? -16.289 -14.655 -14.814 1.00 83.50 203 GLU A N 1
ATOM 1599 C CA . GLU A 1 203 ? -15.286 -15.343 -15.628 1.00 83.50 203 GLU A CA 1
ATOM 1600 C C . GLU A 1 203 ? -14.387 -14.320 -16.337 1.00 83.50 203 GLU A C 1
ATOM 1602 O O . GLU A 1 203 ? -14.863 -13.507 -17.134 1.00 83.50 203 GLU A O 1
ATOM 1607 N N . THR A 1 204 ? -13.087 -14.381 -16.057 1.00 81.38 204 THR A N 1
ATOM 1608 C CA . THR A 1 204 ? -12.050 -13.653 -16.790 1.00 81.38 204 THR A CA 1
ATOM 1609 C C . THR A 1 204 ? -10.981 -14.616 -17.277 1.00 81.38 204 THR A C 1
ATOM 1611 O O . THR A 1 204 ? -10.789 -15.693 -16.721 1.00 81.38 204 THR A O 1
ATOM 1614 N N . ASP A 1 205 ? -10.208 -14.155 -18.242 1.00 83.31 205 ASP A N 1
ATOM 1615 C CA . ASP A 1 205 ? -8.934 -14.746 -18.612 1.00 83.31 205 ASP A CA 1
ATOM 1616 C C . ASP A 1 205 ? -7.814 -14.147 -17.743 1.00 83.31 205 ASP A C 1
ATOM 1618 O O . ASP A 1 205 ? -7.692 -12.921 -17.675 1.00 83.31 205 ASP A O 1
ATOM 1622 N N . ILE A 1 206 ? -7.019 -14.995 -17.078 1.00 78.50 206 ILE A N 1
ATOM 1623 C CA . ILE A 1 206 ? -5.780 -14.605 -16.379 1.00 78.50 206 ILE A CA 1
ATOM 1624 C C . ILE A 1 206 ? -4.560 -15.229 -17.059 1.00 78.50 206 ILE A C 1
ATOM 1626 O O . ILE A 1 206 ? -4.618 -16.347 -17.575 1.00 78.50 206 ILE A O 1
ATOM 1630 N N . PHE A 1 207 ? -3.430 -14.521 -17.027 1.00 76.81 207 PHE A N 1
ATOM 1631 C CA . PHE A 1 207 ? -2.167 -14.966 -17.641 1.00 76.81 207 PHE A CA 1
ATOM 1632 C C . PHE A 1 207 ? -1.082 -15.310 -16.608 1.00 76.81 207 PHE A C 1
ATOM 1634 O O . PHE A 1 207 ? 0.014 -15.769 -16.951 1.00 76.81 207 PHE A O 1
ATOM 1641 N N . SER A 1 208 ? -1.373 -15.094 -15.326 1.00 78.06 208 SER A N 1
ATOM 1642 C CA . SER A 1 208 ? -0.511 -15.436 -14.200 1.00 78.06 208 SER A CA 1
ATOM 1643 C C . SER A 1 208 ? -1.331 -15.698 -12.945 1.00 78.06 208 SER A C 1
ATOM 1645 O O . SER A 1 208 ? -2.476 -15.247 -12.891 1.00 78.06 208 SER A O 1
ATOM 1647 N N . PRO A 1 209 ? -0.740 -16.335 -11.918 1.00 84.94 209 PRO A N 1
ATOM 1648 C CA . PRO A 1 209 ? -1.350 -16.358 -10.602 1.00 84.94 209 PRO A CA 1
ATOM 1649 C C . PRO A 1 209 ? -1.749 -14.951 -10.150 1.00 84.94 209 PRO A C 1
ATOM 1651 O O . PRO A 1 209 ? -1.057 -13.965 -10.440 1.00 84.94 209 PRO A O 1
ATOM 1654 N N . ILE A 1 210 ? -2.877 -14.872 -9.456 1.00 85.56 210 ILE A N 1
ATOM 1655 C CA . ILE A 1 210 ? -3.394 -13.637 -8.889 1.00 85.56 210 ILE A CA 1
ATOM 1656 C C . ILE A 1 210 ? -3.261 -13.625 -7.372 1.00 85.56 210 ILE A C 1
ATOM 1658 O O . ILE A 1 210 ? -3.203 -14.667 -6.722 1.00 85.56 210 ILE A O 1
ATOM 1662 N N . ARG A 1 211 ? -3.282 -12.432 -6.796 1.00 88.06 211 ARG A N 1
ATOM 1663 C CA . ARG A 1 211 ? -3.404 -12.198 -5.357 1.00 88.06 211 ARG A CA 1
ATOM 1664 C C . ARG A 1 211 ? -4.576 -11.263 -5.122 1.00 88.06 211 ARG A C 1
ATOM 1666 O O . ARG A 1 211 ? -4.837 -10.373 -5.929 1.00 88.06 211 ARG A O 1
ATOM 1673 N N . ILE A 1 212 ? -5.295 -11.473 -4.030 1.00 87.50 212 ILE A N 1
ATOM 1674 C CA . ILE A 1 212 ? -6.494 -10.700 -3.698 1.00 87.50 212 ILE A CA 1
ATOM 1675 C C . ILE A 1 212 ? -6.182 -9.881 -2.464 1.00 87.50 212 ILE A C 1
ATOM 1677 O O . ILE A 1 212 ? -5.734 -10.440 -1.469 1.00 87.50 212 ILE A O 1
ATOM 1681 N N . ARG A 1 213 ? -6.451 -8.584 -2.518 1.00 88.12 213 ARG A N 1
ATOM 1682 C CA . ARG A 1 213 ? -6.392 -7.678 -1.377 1.00 88.12 213 ARG A CA 1
ATOM 1683 C C . ARG A 1 213 ? -7.786 -7.166 -1.090 1.00 88.12 213 ARG A C 1
ATOM 1685 O O . ARG A 1 213 ? -8.485 -6.736 -2.002 1.00 88.12 213 ARG A O 1
ATOM 1692 N N . VAL A 1 214 ? -8.175 -7.177 0.172 1.00 88.25 214 VAL A N 1
ATOM 1693 C CA . VAL A 1 214 ? -9.390 -6.523 0.643 1.00 88.25 214 VAL A CA 1
ATOM 1694 C C . VAL A 1 214 ? -8.963 -5.291 1.426 1.00 88.25 214 VAL A C 1
ATOM 1696 O O . VAL A 1 214 ? -8.040 -5.338 2.235 1.00 88.25 214 VAL A O 1
ATOM 1699 N N . SER A 1 215 ? -9.574 -4.154 1.133 1.00 85.19 215 SER A N 1
ATOM 1700 C CA . SER A 1 215 ? -9.269 -2.861 1.741 1.00 85.19 215 SER A CA 1
ATOM 1701 C C . SER A 1 215 ? -10.555 -2.200 2.191 1.00 85.19 215 SER A C 1
ATOM 1703 O O . SER A 1 215 ? -11.587 -2.370 1.552 1.00 85.19 215 SER A O 1
ATOM 1705 N N . ASP A 1 216 ? -10.503 -1.436 3.271 1.00 83.50 216 ASP A N 1
ATOM 1706 C CA . ASP A 1 216 ? -11.645 -0.658 3.728 1.00 83.50 216 ASP A CA 1
ATOM 1707 C C . ASP A 1 216 ? -11.486 0.806 3.323 1.00 83.50 216 ASP A C 1
ATOM 1709 O O . ASP A 1 216 ? -10.593 1.516 3.786 1.00 83.50 216 ASP A O 1
ATOM 1713 N N . THR A 1 217 ? -12.385 1.257 2.458 1.00 77.69 217 THR A N 1
ATOM 1714 C CA . THR A 1 217 ? -12.456 2.636 1.959 1.00 77.69 217 THR A CA 1
ATOM 1715 C C . THR A 1 217 ? -12.819 3.648 3.046 1.00 77.69 217 THR A C 1
ATOM 1717 O O . THR A 1 217 ? -12.599 4.843 2.859 1.00 77.69 217 THR A O 1
ATOM 1720 N N . GLN A 1 218 ? -13.351 3.188 4.182 1.00 76.56 218 GLN A N 1
ATOM 1721 C CA . GLN A 1 218 ? -13.687 4.015 5.340 1.00 76.56 218 GLN A CA 1
ATOM 1722 C C . GLN A 1 218 ? -12.598 3.998 6.426 1.00 76.56 218 GLN A C 1
ATOM 1724 O O . GLN A 1 218 ? -12.695 4.758 7.391 1.00 76.56 218 GLN A O 1
ATOM 1729 N N . GLY A 1 219 ? -11.569 3.151 6.297 1.00 71.94 219 GLY A N 1
ATOM 1730 C CA . GLY A 1 219 ? -10.461 3.064 7.257 1.00 71.94 219 GLY A CA 1
ATOM 1731 C C . GLY A 1 219 ? -10.842 2.533 8.648 1.00 71.94 219 GLY A C 1
ATOM 1732 O O . GLY A 1 219 ? -10.160 2.827 9.629 1.00 71.94 219 GLY A O 1
ATOM 1733 N N . LYS A 1 220 ? -11.936 1.776 8.770 1.00 80.62 220 LYS A N 1
ATOM 1734 C CA . LYS A 1 220 ? -12.336 1.039 9.981 1.00 80.62 220 LYS A CA 1
ATOM 1735 C C . LYS A 1 220 ? -11.591 -0.294 10.112 1.00 80.62 220 LYS A C 1
ATOM 1737 O O . LYS A 1 220 ? -11.419 -0.764 11.235 1.00 80.62 220 LYS A O 1
ATOM 1742 N N . TYR A 1 221 ? -11.132 -0.886 9.012 1.00 82.81 221 TYR A N 1
ATOM 1743 C CA . TYR A 1 221 ? -10.397 -2.153 8.985 1.00 82.81 221 TYR A CA 1
ATOM 1744 C C . TYR A 1 221 ? -9.018 -2.028 8.330 1.00 82.81 221 TYR A C 1
ATOM 1746 O O . TYR A 1 221 ? -8.834 -1.267 7.380 1.00 82.81 221 TYR A O 1
ATOM 1754 N N . PHE A 1 222 ? -8.049 -2.799 8.827 1.00 78.25 222 PHE A N 1
ATOM 1755 C CA . PHE A 1 222 ? -6.739 -2.925 8.194 1.00 78.25 222 PHE A CA 1
ATOM 1756 C C . PHE A 1 222 ? -6.872 -3.641 6.845 1.00 78.25 222 PHE A C 1
ATOM 1758 O O . PHE A 1 222 ? -7.474 -4.716 6.806 1.00 78.25 222 PHE A O 1
ATOM 1765 N N . PRO A 1 223 ? -6.300 -3.103 5.751 1.00 83.06 223 PRO A N 1
ATOM 1766 C CA . PRO A 1 223 ? -6.209 -3.834 4.495 1.00 83.06 223 PRO A CA 1
ATOM 1767 C C . PRO A 1 223 ? -5.418 -5.128 4.671 1.00 83.06 223 PRO A C 1
ATOM 1769 O O . PRO A 1 223 ? -4.394 -5.136 5.356 1.00 83.06 223 PRO A O 1
ATOM 1772 N N . GLN A 1 224 ? -5.877 -6.207 4.041 1.00 83.75 224 GLN A N 1
ATOM 1773 C CA . GLN A 1 224 ? -5.196 -7.498 4.090 1.00 83.75 224 GLN A CA 1
ATOM 1774 C C . GLN A 1 224 ? -5.317 -8.251 2.773 1.00 83.75 224 GLN A C 1
ATOM 1776 O O . GLN A 1 224 ? -6.312 -8.148 2.050 1.00 83.75 224 GLN A O 1
ATOM 1781 N N . TYR A 1 225 ? -4.298 -9.055 2.487 1.00 88.88 225 TYR A N 1
ATOM 1782 C CA . TYR A 1 225 ? -4.349 -10.019 1.404 1.00 88.88 225 TYR A CA 1
ATOM 1783 C C . TYR A 1 225 ? -5.088 -11.295 1.820 1.00 88.88 225 TYR A C 1
ATOM 1785 O O . TYR A 1 225 ? -5.100 -11.683 2.986 1.00 88.88 225 TYR A O 1
ATOM 1793 N N . TYR A 1 226 ? -5.697 -11.970 0.847 1.00 87.56 226 TYR A N 1
ATOM 1794 C CA . TYR A 1 226 ? -6.333 -13.264 1.053 1.00 87.56 226 TYR A CA 1
ATOM 1795 C C . TYR A 1 226 ? -5.355 -14.268 1.674 1.00 87.56 226 TYR A C 1
ATOM 1797 O O . TYR A 1 226 ? -4.209 -14.403 1.228 1.00 87.56 226 TYR A O 1
ATOM 1805 N N . ASN A 1 227 ? -5.854 -14.986 2.686 1.00 83.19 227 ASN A N 1
ATOM 1806 C CA . ASN A 1 227 ? -5.120 -15.985 3.458 1.00 83.19 227 ASN A CA 1
ATOM 1807 C C . ASN A 1 227 ? -3.865 -15.428 4.167 1.00 83.19 227 ASN A C 1
ATOM 1809 O O . ASN A 1 227 ? -2.948 -16.182 4.490 1.00 83.19 227 ASN A O 1
ATOM 1813 N N . ALA A 1 228 ? -3.812 -14.111 4.403 1.00 76.31 228 ALA A N 1
ATOM 1814 C CA . ALA A 1 228 ? -2.926 -13.546 5.413 1.00 76.31 228 ALA A CA 1
ATOM 1815 C C . ALA A 1 228 ? -3.376 -14.015 6.807 1.00 76.31 228 ALA A C 1
ATOM 1817 O O . ALA A 1 228 ? -4.560 -14.282 7.023 1.00 76.31 228 ALA A O 1
ATOM 1818 N N . ASP A 1 229 ? -2.439 -14.131 7.751 1.00 70.25 229 ASP A N 1
ATOM 1819 C CA . ASP A 1 229 ? -2.794 -14.408 9.144 1.00 70.25 229 ASP A CA 1
ATOM 1820 C C . ASP A 1 229 ? -3.651 -13.246 9.674 1.00 70.25 229 ASP A C 1
ATOM 1822 O O . ASP A 1 229 ? -3.150 -12.122 9.769 1.00 70.25 229 ASP A O 1
ATOM 1826 N N . PRO A 1 230 ? -4.920 -13.489 10.045 1.00 64.38 230 PRO A N 1
ATOM 1827 C CA . PRO A 1 230 ? -5.844 -12.420 10.409 1.00 64.38 230 PRO A CA 1
ATOM 1828 C C . PRO A 1 230 ? -5.472 -11.713 11.714 1.00 64.38 230 PRO A C 1
ATOM 1830 O O . PRO A 1 230 ? -5.984 -10.626 11.990 1.00 64.38 230 PRO A O 1
ATOM 1833 N N . ASN A 1 231 ? -4.577 -12.306 12.511 1.00 60.12 231 ASN A N 1
ATOM 1834 C CA . ASN A 1 231 ? -4.074 -11.719 13.751 1.00 60.12 231 ASN A CA 1
ATOM 1835 C C . ASN A 1 231 ? -2.835 -10.849 13.533 1.00 60.12 231 ASN A C 1
ATOM 1837 O O . ASN A 1 231 ? -2.373 -10.204 14.478 1.00 60.12 231 ASN A O 1
ATOM 1841 N N . ILE A 1 232 ? -2.276 -10.831 12.321 1.00 58.06 232 ILE A N 1
ATOM 1842 C CA . ILE A 1 232 ? -1.093 -10.041 12.009 1.00 58.06 232 ILE A CA 1
ATOM 1843 C C . ILE A 1 232 ? -1.484 -8.927 11.040 1.00 58.06 232 ILE A C 1
ATOM 1845 O O . ILE A 1 232 ? -2.031 -9.161 9.968 1.00 58.06 232 ILE A O 1
ATOM 1849 N N . GLN A 1 233 ? -1.192 -7.682 11.422 1.00 61.28 233 GLN A N 1
ATOM 1850 C CA . GLN A 1 233 ? -1.390 -6.494 10.586 1.00 61.28 233 GLN A CA 1
ATOM 1851 C C . GLN A 1 233 ? -0.350 -6.455 9.458 1.00 61.28 233 GLN A C 1
ATOM 1853 O O . GLN A 1 233 ? 0.584 -5.652 9.480 1.00 61.28 233 GLN A O 1
ATOM 1858 N N . ILE A 1 234 ? -0.467 -7.369 8.499 1.00 65.12 234 ILE A N 1
ATOM 1859 C CA . ILE A 1 234 ? 0.464 -7.491 7.383 1.00 65.12 234 ILE A CA 1
ATOM 1860 C C . ILE A 1 234 ? -0.294 -7.281 6.071 1.00 65.12 234 ILE A C 1
ATOM 1862 O O . ILE A 1 234 ? -0.988 -8.160 5.567 1.00 65.12 234 ILE A O 1
ATOM 1866 N N . ASP A 1 235 ? -0.102 -6.098 5.497 1.00 77.81 235 ASP A N 1
ATOM 1867 C CA . ASP A 1 235 ? -0.458 -5.768 4.116 1.00 77.81 235 ASP A CA 1
ATOM 1868 C C . ASP A 1 235 ? 0.729 -6.100 3.189 1.00 77.81 235 ASP A C 1
ATOM 1870 O O . ASP A 1 235 ? 1.280 -5.234 2.517 1.00 77.81 235 ASP A O 1
ATOM 1874 N N . ASP A 1 236 ? 1.207 -7.348 3.233 1.00 84.31 236 ASP A N 1
ATOM 1875 C CA . ASP A 1 236 ? 2.374 -7.807 2.465 1.00 84.31 236 ASP A CA 1
ATOM 1876 C C . ASP A 1 236 ? 1.926 -8.663 1.282 1.00 84.31 236 ASP A C 1
ATOM 1878 O O . ASP A 1 236 ? 1.440 -9.790 1.423 1.00 84.31 236 ASP A O 1
ATOM 1882 N N . PHE A 1 237 ? 2.130 -8.109 0.092 1.00 87.38 237 PHE A N 1
ATOM 1883 C CA . PHE A 1 237 ? 1.837 -8.761 -1.171 1.00 87.38 237 PHE A CA 1
ATOM 1884 C C . PHE A 1 237 ? 2.607 -10.077 -1.314 1.00 87.38 237 PHE A C 1
ATOM 1886 O O . PHE A 1 237 ? 2.039 -11.073 -1.758 1.00 87.38 237 PHE A O 1
ATOM 1893 N N . CYS A 1 238 ? 3.876 -10.113 -0.914 1.00 86.50 238 CYS A N 1
ATOM 1894 C CA . CYS A 1 238 ? 4.768 -11.247 -1.140 1.00 86.50 238 CYS A CA 1
ATOM 1895 C C . CYS A 1 238 ? 4.573 -12.393 -0.157 1.00 86.50 238 CYS A C 1
ATOM 1897 O O . CYS A 1 238 ? 4.839 -13.544 -0.506 1.00 86.50 238 CYS A O 1
ATOM 1899 N N . ALA A 1 239 ? 4.067 -12.095 1.036 1.00 84.38 239 ALA A N 1
ATOM 1900 C CA . ALA A 1 239 ? 3.685 -13.110 2.012 1.00 84.38 239 ALA A CA 1
ATOM 1901 C C . ALA A 1 239 ? 2.312 -13.747 1.722 1.00 84.38 239 ALA A C 1
ATOM 1903 O O . ALA A 1 239 ? 1.974 -14.766 2.322 1.00 84.38 239 ALA A O 1
ATOM 1904 N N . SER A 1 240 ? 1.510 -13.161 0.825 1.00 86.19 240 SER A N 1
ATOM 1905 C CA . SER A 1 240 ? 0.150 -13.635 0.552 1.00 86.19 240 SER A CA 1
ATOM 1906 C C . SER A 1 240 ? 0.093 -14.940 -0.255 1.00 86.19 240 SER A C 1
ATOM 1908 O O . SER A 1 240 ? 1.098 -15.426 -0.783 1.00 86.19 240 SER A O 1
ATOM 1910 N N . THR A 1 241 ? -1.103 -15.519 -0.383 1.00 88.12 241 THR A N 1
ATOM 1911 C CA . THR A 1 241 ? -1.326 -16.698 -1.235 1.00 88.12 241 THR A CA 1
ATOM 1912 C C . THR A 1 241 ? -1.570 -16.284 -2.687 1.00 88.12 241 THR A C 1
ATOM 1914 O O . THR A 1 241 ? -2.452 -15.472 -2.964 1.00 88.12 241 THR A O 1
ATOM 1917 N N . ALA A 1 242 ? -0.811 -16.872 -3.615 1.00 88.38 242 ALA A N 1
ATOM 1918 C CA . ALA A 1 242 ? -1.055 -16.758 -5.050 1.00 88.38 242 ALA A CA 1
ATOM 1919 C C . ALA A 1 242 ? -2.062 -17.825 -5.512 1.00 88.38 242 ALA A C 1
ATOM 1921 O O . ALA A 1 242 ? -1.967 -18.984 -5.108 1.00 88.38 242 ALA A O 1
ATOM 1922 N N . LEU A 1 243 ? -3.015 -17.435 -6.358 1.00 88.62 243 LEU A N 1
ATOM 1923 C CA . LEU A 1 243 ? -4.102 -18.277 -6.861 1.00 88.62 243 LEU A CA 1
ATOM 1924 C C . LEU A 1 243 ? -4.001 -18.416 -8.379 1.00 88.62 243 LEU A C 1
ATOM 1926 O O . LEU A 1 243 ? -3.975 -17.416 -9.089 1.00 88.62 243 LEU A O 1
ATOM 1930 N N . ASP A 1 244 ? -3.982 -19.642 -8.889 1.00 87.44 244 ASP A N 1
ATOM 1931 C CA . ASP A 1 244 ? -3.870 -19.962 -10.321 1.00 87.44 244 ASP A CA 1
ATOM 1932 C C . ASP A 1 244 ? -5.140 -20.608 -10.905 1.00 87.44 244 ASP A C 1
ATOM 1934 O O . ASP A 1 244 ? -5.180 -21.004 -12.070 1.00 87.44 244 ASP A O 1
ATOM 1938 N N . SER A 1 245 ? -6.187 -20.722 -10.090 1.00 86.50 245 SER A N 1
ATOM 1939 C CA . SER A 1 245 ? -7.429 -21.416 -10.410 1.00 86.50 245 SER A CA 1
ATOM 1940 C C . SER A 1 245 ? -8.607 -20.814 -9.641 1.00 86.50 245 SER A C 1
ATOM 1942 O O . SER A 1 245 ? -8.430 -20.053 -8.690 1.00 86.50 245 SER A O 1
ATOM 1944 N N . SER A 1 246 ? -9.828 -21.124 -10.091 1.00 85.88 246 SER A N 1
ATOM 1945 C CA . SER A 1 246 ? -11.052 -20.575 -9.496 1.00 85.88 246 SER A CA 1
ATOM 1946 C C . SER A 1 246 ? -11.163 -20.908 -8.005 1.00 85.88 246 SER A C 1
ATOM 1948 O O . SER A 1 246 ? -10.811 -22.012 -7.590 1.00 85.88 246 SER A O 1
ATOM 1950 N N . PHE A 1 247 ? -11.685 -19.977 -7.206 1.00 85.38 247 PHE A N 1
ATOM 1951 C CA . PHE A 1 247 ? -11.640 -20.072 -5.745 1.00 85.38 247 PHE A CA 1
ATOM 1952 C C . PHE A 1 247 ? -12.945 -19.629 -5.072 1.00 85.38 247 PHE A C 1
ATOM 1954 O O . PHE A 1 247 ? -13.746 -18.882 -5.639 1.00 85.38 247 PHE A O 1
ATOM 1961 N N . ILE A 1 248 ? -13.103 -20.069 -3.821 1.00 85.38 248 ILE A N 1
ATOM 1962 C CA . ILE A 1 248 ? -14.045 -19.511 -2.851 1.00 85.38 248 ILE A CA 1
ATOM 1963 C C . ILE A 1 248 ? -13.224 -19.077 -1.636 1.00 85.38 248 ILE A C 1
ATOM 1965 O O . ILE A 1 248 ? -12.553 -19.905 -1.020 1.00 85.38 248 ILE A O 1
ATOM 1969 N N . ALA A 1 249 ? -13.242 -17.788 -1.313 1.00 84.88 249 ALA A N 1
ATOM 1970 C CA . ALA A 1 249 ? -12.421 -17.209 -0.257 1.00 84.88 249 ALA A CA 1
ATOM 1971 C C . ALA A 1 249 ? -13.243 -16.794 0.963 1.00 84.88 249 ALA A C 1
ATOM 1973 O O . ALA A 1 249 ? -14.345 -16.259 0.856 1.00 84.88 249 ALA A O 1
ATOM 1974 N N . GLN A 1 250 ? -12.640 -16.953 2.133 1.00 89.00 250 GLN A N 1
ATOM 1975 C CA . GLN A 1 250 ? -13.023 -16.230 3.336 1.00 89.00 250 GLN A CA 1
ATOM 1976 C C . GLN A 1 250 ? -11.840 -15.351 3.721 1.00 89.00 250 GLN A C 1
ATOM 1978 O O . GLN A 1 250 ? -10.717 -15.844 3.838 1.00 89.00 250 GLN A O 1
ATOM 1983 N N . THR A 1 251 ? -12.089 -14.057 3.873 1.00 88.88 251 THR A N 1
ATOM 1984 C CA . THR A 1 251 ? -11.090 -13.092 4.327 1.00 88.88 251 THR A CA 1
ATOM 1985 C C . THR A 1 251 ? -11.552 -12.514 5.651 1.00 88.88 251 THR A C 1
ATOM 1987 O O . THR A 1 251 ? -12.717 -12.161 5.805 1.00 88.88 251 THR A O 1
ATOM 1990 N N . TYR A 1 252 ? -10.635 -12.401 6.596 1.00 89.31 252 TYR A N 1
ATOM 1991 C CA . TYR A 1 252 ? -10.887 -11.833 7.910 1.00 89.31 252 TYR A CA 1
ATOM 1992 C C . TYR A 1 252 ? -10.120 -10.524 8.011 1.00 89.31 252 TYR A C 1
ATOM 1994 O O . TYR A 1 252 ? -8.927 -10.494 7.723 1.00 89.31 252 TYR A O 1
ATOM 2002 N N . LEU A 1 253 ? -10.805 -9.440 8.360 1.00 86.69 253 LEU A N 1
ATOM 2003 C CA . LEU A 1 253 ? -10.178 -8.141 8.534 1.00 86.69 253 LEU A CA 1
ATOM 2004 C C . LEU A 1 253 ? -10.121 -7.772 10.004 1.00 86.69 253 LEU A C 1
ATOM 2006 O O . LEU A 1 253 ? -11.133 -7.750 10.710 1.00 86.69 253 LEU A O 1
ATOM 2010 N N . LEU A 1 254 ? -8.922 -7.395 10.435 1.00 82.19 254 LEU A N 1
ATOM 2011 C CA . LEU A 1 254 ? -8.726 -6.831 11.753 1.00 82.19 254 LEU A CA 1
ATOM 2012 C C . LEU A 1 254 ? -9.232 -5.389 11.769 1.00 82.19 254 LEU A C 1
ATOM 2014 O O . LEU A 1 254 ? -8.800 -4.547 10.976 1.00 82.19 254 LEU A O 1
ATOM 2018 N N . LYS A 1 255 ? -10.137 -5.091 12.695 1.00 81.50 255 LYS A N 1
ATOM 2019 C CA . LYS A 1 255 ? -10.617 -3.733 12.922 1.00 81.50 255 LYS A CA 1
ATOM 2020 C C . LYS A 1 255 ? -9.461 -2.852 13.397 1.00 81.50 255 LYS A C 1
ATOM 2022 O O . LYS A 1 255 ? -8.743 -3.217 14.325 1.00 81.50 255 LYS A O 1
ATOM 2027 N N . ILE A 1 256 ? -9.276 -1.688 12.776 1.00 65.88 256 ILE A N 1
ATOM 2028 C CA . ILE A 1 256 ? -8.299 -0.707 13.251 1.00 65.88 256 ILE A CA 1
ATOM 2029 C C . ILE A 1 256 ? -8.782 -0.228 14.623 1.00 65.88 256 ILE A C 1
ATOM 2031 O O . ILE A 1 256 ? -9.917 0.259 14.731 1.00 65.88 256 ILE A O 1
ATOM 2035 N N . PRO A 1 257 ? -7.966 -0.336 15.687 1.00 66.00 257 PRO A N 1
ATOM 2036 C CA . PRO A 1 257 ? -8.295 0.298 16.950 1.00 66.00 257 PRO A CA 1
ATOM 2037 C C . PRO A 1 257 ? -8.531 1.788 16.680 1.00 66.00 257 PRO A C 1
ATOM 2039 O O . PRO A 1 257 ? -7.647 2.464 16.156 1.00 66.00 257 PRO A O 1
ATOM 2042 N N . LEU A 1 258 ? -9.709 2.327 17.030 1.00 65.94 258 LEU A N 1
ATOM 2043 C CA . LEU A 1 258 ? -10.062 3.732 16.743 1.00 65.94 258 LEU A CA 1
ATOM 2044 C C . LEU A 1 258 ? -8.973 4.733 17.194 1.00 65.94 258 LEU A C 1
ATOM 2046 O O . LEU A 1 258 ? -8.880 5.838 16.673 1.00 65.94 258 LEU A O 1
ATOM 2050 N N . THR A 1 259 ? -8.133 4.352 18.155 1.00 68.19 259 THR A N 1
ATOM 2051 C CA . THR A 1 259 ? -6.991 5.120 18.652 1.00 68.19 259 THR A CA 1
ATOM 2052 C C . THR A 1 259 ? -5.909 5.417 17.609 1.00 68.19 259 THR A C 1
ATOM 2054 O O . THR A 1 259 ? -5.267 6.461 17.727 1.00 68.19 259 THR A O 1
ATOM 2057 N N . GLU A 1 260 ? -5.703 4.568 16.601 1.00 69.94 260 GLU A N 1
ATOM 2058 C CA . GLU A 1 260 ? -4.713 4.788 15.532 1.00 69.94 260 GLU A CA 1
ATOM 2059 C C . GLU A 1 260 ? -5.216 5.770 14.471 1.00 69.94 260 GLU A C 1
ATOM 2061 O O . GLU A 1 260 ? -4.471 6.667 14.068 1.00 69.94 260 GLU A O 1
ATOM 2066 N N . ASN A 1 261 ? -6.503 5.692 14.117 1.00 77.25 261 ASN A N 1
ATOM 2067 C CA . ASN A 1 261 ? -7.156 6.663 13.233 1.00 77.25 261 ASN A CA 1
ATOM 2068 C C . ASN A 1 261 ? -7.067 8.085 13.822 1.00 77.25 261 ASN A C 1
ATOM 2070 O O . ASN A 1 261 ? -6.619 9.020 13.156 1.00 77.25 261 ASN A O 1
ATOM 2074 N N . ILE A 1 262 ? -7.331 8.223 15.127 1.00 82.75 262 ILE A N 1
ATOM 2075 C CA . ILE A 1 262 ? -7.204 9.508 15.830 1.00 82.75 262 ILE A CA 1
ATOM 2076 C C . ILE A 1 262 ? -5.766 10.060 15.746 1.00 82.75 262 ILE A C 1
ATOM 2078 O O . ILE A 1 262 ? -5.586 11.269 15.600 1.00 82.75 262 ILE A O 1
ATOM 2082 N N . ILE A 1 263 ? -4.721 9.218 15.824 1.00 85.69 263 ILE A N 1
ATOM 2083 C CA . ILE A 1 263 ? -3.327 9.688 15.679 1.00 85.69 263 ILE A CA 1
ATOM 2084 C C . ILE A 1 263 ? -3.086 10.248 14.278 1.00 85.69 263 ILE A C 1
ATOM 2086 O O . ILE A 1 263 ? -2.457 11.304 14.164 1.00 85.69 263 ILE A O 1
ATOM 2090 N N . SER A 1 264 ? -3.568 9.560 13.239 1.00 82.06 264 SER A N 1
ATOM 2091 C CA . SER A 1 264 ? -3.431 10.026 11.856 1.00 82.06 264 SER A CA 1
ATOM 2092 C C . SER A 1 264 ? -4.075 11.400 11.688 1.00 82.06 264 SER A C 1
ATOM 2094 O O . SER A 1 264 ? -3.396 12.353 11.313 1.00 82.06 264 SER A O 1
ATOM 2096 N N . GLN A 1 265 ? -5.328 11.551 12.120 1.00 84.19 265 GLN A N 1
ATOM 2097 C CA . GLN A 1 265 ? -6.044 12.823 12.008 1.00 84.19 265 GLN A CA 1
ATOM 2098 C C . GLN A 1 265 ? -5.382 13.971 12.777 1.00 84.19 265 GLN A C 1
ATOM 2100 O O . GLN A 1 265 ? -5.348 15.110 12.308 1.00 84.19 265 GLN A O 1
ATOM 2105 N N . VAL A 1 266 ? -4.828 13.699 13.964 1.00 89.25 266 VAL A N 1
ATOM 2106 C CA . VAL A 1 266 ? -4.077 14.717 14.717 1.00 89.25 266 VAL A CA 1
ATOM 2107 C C . VAL A 1 266 ? -2.859 15.203 13.927 1.00 89.25 266 VAL A C 1
ATOM 2109 O O . VAL A 1 266 ? -2.529 16.392 13.997 1.00 89.25 266 VAL A O 1
ATOM 2112 N N . ASN A 1 267 ? -2.185 14.310 13.197 1.00 86.81 267 ASN A N 1
ATOM 2113 C CA . ASN A 1 267 ? -1.048 14.680 12.356 1.00 86.81 267 ASN A CA 1
ATOM 2114 C C . ASN A 1 267 ? -1.505 15.509 11.143 1.00 86.81 267 ASN A C 1
ATOM 2116 O O . ASN A 1 267 ? -0.857 16.508 10.822 1.00 86.81 267 ASN A O 1
ATOM 2120 N N . ASP A 1 268 ? -2.655 15.170 10.557 1.00 89.06 268 ASP A N 1
ATOM 2121 C CA . ASP A 1 268 ? -3.219 15.850 9.382 1.00 89.06 268 ASP A CA 1
ATOM 2122 C C . ASP A 1 268 ? -3.688 17.283 9.682 1.00 89.06 268 ASP A C 1
ATOM 2124 O O . ASP A 1 268 ? -3.660 18.155 8.814 1.00 89.06 268 ASP A O 1
ATOM 2128 N N . TYR A 1 269 ? -4.042 17.589 10.934 1.00 87.88 269 TYR A N 1
ATOM 2129 C CA . TYR A 1 269 ? -4.398 18.954 11.349 1.00 87.88 269 TYR A CA 1
ATOM 2130 C C . TYR A 1 269 ? -3.215 19.930 11.419 1.00 87.88 269 TYR A C 1
ATOM 2132 O O . TYR A 1 269 ? -3.415 21.104 11.744 1.00 87.88 269 TYR A O 1
ATOM 2140 N N . GLY A 1 270 ? -1.992 19.488 11.111 1.00 88.69 270 GLY A N 1
ATOM 2141 C CA . GLY A 1 270 ? -0.840 20.380 10.956 1.00 88.69 270 GLY A CA 1
ATOM 2142 C C . GLY A 1 270 ? -0.412 21.065 12.257 1.00 88.69 270 GLY A C 1
ATOM 2143 O O . GLY A 1 270 ? 0.096 22.190 12.244 1.00 88.69 270 GLY A O 1
ATOM 2144 N N . LEU A 1 271 ? -0.632 20.413 13.402 1.00 87.62 271 LEU A N 1
ATOM 2145 C CA . LEU A 1 271 ? -0.187 20.927 14.694 1.00 87.62 271 LEU A CA 1
ATOM 2146 C C . LEU A 1 271 ? 1.352 21.053 14.739 1.00 87.62 271 LEU A C 1
ATOM 2148 O O . LEU A 1 271 ? 2.064 20.223 14.172 1.00 87.62 271 LEU A O 1
ATOM 2152 N N . PRO A 1 272 ? 1.908 22.043 15.470 1.00 93.06 272 PRO A N 1
ATOM 2153 C CA . PRO A 1 272 ? 3.347 22.104 15.717 1.00 93.06 272 PRO A CA 1
ATOM 2154 C C . PRO A 1 272 ? 3.856 20.807 16.358 1.00 93.06 272 PRO A C 1
ATOM 2156 O O . PRO A 1 272 ? 3.184 20.265 17.232 1.00 93.06 272 PRO A O 1
ATOM 2159 N N . ALA A 1 273 ? 5.068 20.362 16.015 1.00 89.75 273 ALA A N 1
ATOM 2160 C CA . ALA A 1 273 ? 5.608 19.063 16.440 1.00 89.75 273 ALA A CA 1
ATOM 2161 C C . ALA A 1 273 ? 5.501 18.791 17.956 1.00 89.75 273 ALA A C 1
ATOM 2163 O O . ALA A 1 273 ? 5.101 17.702 18.370 1.00 89.75 273 ALA A O 1
ATOM 2164 N N . ASP A 1 274 ? 5.787 19.789 18.799 1.00 88.00 274 ASP A N 1
ATOM 2165 C CA . ASP A 1 274 ? 5.645 19.663 20.257 1.00 88.00 274 ASP A CA 1
ATOM 2166 C C . ASP A 1 274 ? 4.185 19.472 20.690 1.00 88.00 274 ASP A C 1
ATOM 2168 O O . ASP A 1 274 ? 3.897 18.721 21.624 1.00 88.00 274 ASP A O 1
ATOM 2172 N N . SER A 1 275 ? 3.251 20.129 20.000 1.00 88.31 275 SER A N 1
ATOM 2173 C CA . SER A 1 275 ? 1.812 19.998 20.225 1.00 88.31 275 SER A CA 1
ATOM 2174 C C . SER A 1 275 ? 1.293 18.650 19.743 1.00 88.31 275 SER A C 1
ATOM 2176 O O . SER A 1 275 ? 0.538 18.026 20.484 1.00 88.31 275 SER A O 1
ATOM 2178 N N . THR A 1 276 ? 1.742 18.165 18.585 1.00 89.62 276 THR A N 1
ATOM 2179 C CA . THR A 1 276 ? 1.438 16.821 18.071 1.00 89.62 276 THR A CA 1
ATOM 2180 C C . THR A 1 276 ? 1.941 15.753 19.031 1.00 89.62 276 THR A C 1
ATOM 2182 O O . THR A 1 276 ? 1.169 14.920 19.497 1.00 89.62 276 THR A O 1
ATOM 2185 N N . LYS A 1 277 ? 3.209 15.831 19.455 1.00 90.56 277 LYS A N 1
ATOM 2186 C CA . LYS A 1 277 ? 3.786 14.919 20.456 1.00 90.56 277 LYS A CA 1
ATOM 2187 C C . LYS A 1 277 ? 3.023 14.972 21.780 1.00 90.56 277 LYS A C 1
ATOM 2189 O O . LYS A 1 277 ? 2.779 13.940 22.407 1.00 90.56 277 LYS A O 1
ATOM 2194 N N . PHE A 1 278 ? 2.640 16.170 22.218 1.00 90.19 278 PHE A N 1
ATOM 2195 C CA . PHE A 1 278 ? 1.841 16.351 23.424 1.00 90.19 278 PHE A CA 1
ATOM 2196 C C . PHE A 1 278 ? 0.457 15.713 23.278 1.00 90.19 278 PHE A C 1
ATOM 2198 O O . PHE A 1 278 ? 0.039 14.986 24.176 1.00 90.19 278 PHE A O 1
ATOM 2205 N N . VAL A 1 279 ? -0.243 15.937 22.171 1.00 90.31 279 VAL A N 1
ATOM 2206 C CA . VAL A 1 279 ? -1.584 15.395 21.925 1.00 90.31 279 VAL A CA 1
ATOM 2207 C C . VAL A 1 279 ? -1.547 13.878 21.721 1.00 90.31 279 VAL A C 1
ATOM 2209 O O . VAL A 1 279 ? -2.356 13.196 22.335 1.00 90.31 279 VAL A O 1
ATOM 2212 N N . ASN A 1 280 ? -0.569 13.332 20.994 1.00 90.69 280 ASN A N 1
ATOM 2213 C CA . ASN A 1 280 ? -0.488 11.900 20.674 1.00 90.69 280 ASN A CA 1
ATOM 2214 C C . ASN A 1 280 ? 0.014 11.030 21.831 1.00 90.69 280 ASN A C 1
ATOM 2216 O O . ASN A 1 280 ? -0.268 9.837 21.871 1.00 90.69 280 ASN A O 1
ATOM 2220 N N . ALA A 1 281 ? 0.734 11.581 22.811 1.00 90.00 281 ALA A N 1
ATOM 2221 C CA . ALA A 1 281 ? 1.310 10.769 23.887 1.00 90.00 281 ALA A CA 1
ATOM 2222 C C . ALA A 1 281 ? 0.296 9.907 24.685 1.00 90.00 281 ALA A C 1
ATOM 2224 O O . ALA A 1 281 ? 0.652 8.784 25.041 1.00 90.00 281 ALA A O 1
ATOM 2225 N N . PRO A 1 282 ? -0.938 10.353 25.002 1.00 86.75 282 PRO A N 1
ATOM 2226 C CA . PRO A 1 282 ? -1.960 9.488 25.585 1.00 86.75 282 PRO A CA 1
ATOM 2227 C C . PRO A 1 282 ? -2.498 8.447 24.593 1.00 86.75 282 PRO A C 1
ATOM 2229 O O . PRO A 1 282 ? -2.746 7.327 25.021 1.00 86.75 282 PRO A O 1
ATOM 2232 N N . LEU A 1 283 ? -2.619 8.772 23.299 1.00 87.12 283 LEU A N 1
ATOM 2233 C CA . LEU A 1 283 ? -3.060 7.826 22.263 1.00 87.12 283 LEU A CA 1
ATOM 2234 C C . LEU A 1 283 ? -2.055 6.685 22.078 1.00 87.12 283 LEU A C 1
ATOM 2236 O O . LEU A 1 283 ? -2.435 5.526 22.084 1.00 87.12 283 LEU A O 1
ATOM 2240 N N . VAL A 1 284 ? -0.754 6.986 22.044 1.00 85.06 284 VAL A N 1
ATOM 2241 C CA . VAL A 1 284 ? 0.300 5.957 21.965 1.00 85.06 284 VAL A CA 1
ATOM 2242 C C . VAL A 1 284 ? 0.249 5.006 23.165 1.00 85.06 284 VAL A C 1
ATOM 2244 O O . VAL A 1 284 ? 0.483 3.809 23.026 1.00 85.06 284 VAL A O 1
ATOM 2247 N N . LYS A 1 285 ? -0.056 5.516 24.365 1.00 86.00 285 LYS A N 1
ATOM 2248 C CA . LYS A 1 285 ? -0.235 4.664 25.553 1.00 86.00 285 LYS A CA 1
ATOM 2249 C C . LYS A 1 285 ? -1.505 3.824 25.466 1.00 86.00 285 LYS A C 1
ATOM 2251 O O . LYS A 1 285 ? -1.478 2.665 25.854 1.00 86.00 285 LYS A O 1
ATOM 2256 N N . ALA A 1 286 ? -2.579 4.413 24.955 1.00 82.94 286 ALA A N 1
ATOM 2257 C CA . ALA A 1 286 ? -3.839 3.736 24.719 1.00 82.94 286 ALA A CA 1
ATOM 2258 C C . ALA A 1 286 ? -3.703 2.580 23.720 1.00 82.94 286 ALA A C 1
ATOM 2260 O O . ALA A 1 286 ? -4.164 1.489 24.020 1.00 82.94 286 ALA A O 1
ATOM 2261 N N . ILE A 1 287 ? -2.985 2.789 22.612 1.00 81.50 287 ILE A N 1
ATOM 2262 C CA . ILE A 1 287 ? -2.674 1.745 21.624 1.00 81.50 287 ILE A CA 1
ATOM 2263 C C . ILE A 1 287 ? -1.913 0.588 22.272 1.00 81.50 287 ILE A C 1
ATOM 2265 O O . ILE A 1 287 ? -2.263 -0.571 22.090 1.00 81.50 287 ILE A O 1
ATOM 2269 N N . LYS A 1 288 ? -0.892 0.887 23.086 1.00 81.62 288 LYS A N 1
ATOM 2270 C CA . LYS A 1 288 ? -0.131 -0.159 23.787 1.00 81.62 288 LYS A CA 1
ATOM 2271 C C . LYS A 1 288 ? -0.998 -1.004 24.718 1.00 81.62 288 LYS A C 1
ATOM 2273 O O . LYS A 1 288 ? -0.769 -2.199 24.793 1.00 81.62 288 LYS A O 1
ATOM 2278 N N . ILE A 1 289 ? -1.956 -0.378 25.400 1.00 80.06 289 ILE A N 1
ATOM 2279 C CA . ILE A 1 289 ? -2.923 -1.072 26.258 1.00 80.06 289 ILE A CA 1
ATOM 2280 C C . ILE A 1 289 ? -3.829 -1.970 25.411 1.00 80.06 289 ILE A C 1
ATOM 2282 O O . ILE A 1 289 ? -3.955 -3.146 25.702 1.00 80.06 289 ILE A O 1
ATOM 2286 N N . THR A 1 290 ? -4.383 -1.467 24.305 1.00 73.06 290 THR A N 1
ATOM 2287 C CA . THR A 1 290 ? -5.250 -2.289 23.443 1.00 73.06 290 THR A CA 1
ATOM 2288 C C . THR A 1 290 ? -4.514 -3.452 22.771 1.00 73.06 290 THR A C 1
ATOM 2290 O O . THR A 1 290 ? -5.134 -4.458 22.453 1.00 73.06 290 THR A O 1
ATOM 2293 N N . LEU A 1 291 ? -3.199 -3.339 22.563 1.00 73.38 291 LEU A N 1
ATOM 2294 C CA . LEU A 1 291 ? -2.394 -4.374 21.907 1.00 73.38 291 LEU A CA 1
ATOM 2295 C C . LEU A 1 291 ? -1.801 -5.415 22.869 1.00 73.38 291 LEU A C 1
ATOM 2297 O O . LEU A 1 291 ? -1.321 -6.446 22.404 1.00 73.38 291 LEU A O 1
ATOM 2301 N N . ASP A 1 292 ? -1.792 -5.179 24.184 1.00 71.88 292 ASP A N 1
ATOM 2302 C CA . ASP A 1 292 ? -1.123 -6.081 25.137 1.00 71.88 292 ASP A CA 1
ATOM 2303 C C . ASP A 1 292 ? -1.980 -7.275 25.599 1.00 71.88 292 ASP A C 1
ATOM 2305 O O . ASP A 1 292 ? -1.509 -8.099 26.387 1.00 71.88 292 ASP A O 1
ATOM 2309 N N . GLN A 1 293 ? -3.212 -7.386 25.083 1.00 66.94 293 GLN A N 1
ATOM 2310 C CA . GLN A 1 293 ? -4.197 -8.435 25.386 1.00 66.94 293 GLN A CA 1
ATOM 2311 C C . GLN A 1 293 ? -4.529 -8.584 26.886 1.00 66.94 293 GLN A C 1
ATOM 2313 O O . GLN A 1 293 ? -5.117 -9.588 27.301 1.00 66.94 293 GLN A O 1
ATOM 2318 N N . ASN A 1 294 ? -4.189 -7.604 27.728 1.00 73.94 294 ASN A N 1
ATOM 2319 C CA . ASN A 1 294 ? -4.423 -7.671 29.164 1.00 73.94 294 ASN A CA 1
ATOM 2320 C C . ASN A 1 294 ? -5.670 -6.883 29.573 1.00 73.94 294 ASN A C 1
ATOM 2322 O O . ASN A 1 294 ? -5.572 -5.780 30.099 1.00 73.94 294 ASN A O 1
ATOM 2326 N N . GL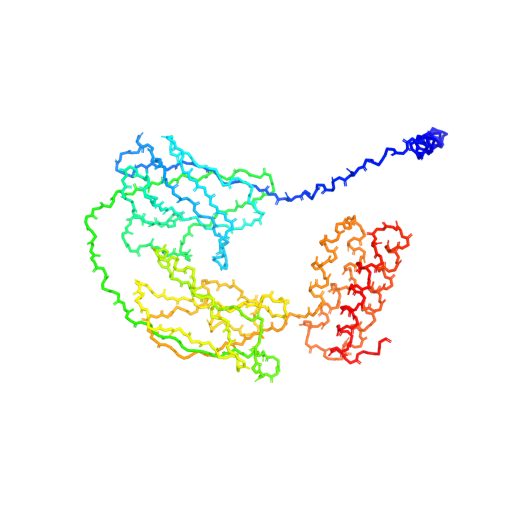N A 1 295 ? -6.838 -7.520 29.493 1.00 71.94 295 GLN A N 1
ATOM 2327 C CA . GLN A 1 295 ? -8.140 -6.914 29.832 1.00 71.94 295 GLN A CA 1
ATOM 2328 C C . GLN A 1 295 ? -8.212 -6.226 31.217 1.00 71.94 295 GLN A C 1
ATOM 2330 O O . GLN A 1 295 ? -9.084 -5.398 31.488 1.00 71.94 295 GLN A O 1
ATOM 2335 N N . ASN A 1 296 ? -7.291 -6.535 32.139 1.00 74.38 296 ASN A N 1
ATOM 2336 C CA . ASN A 1 296 ? -7.242 -5.899 33.457 1.00 74.38 296 ASN A CA 1
ATOM 2337 C C . ASN A 1 296 ? -6.806 -4.426 33.414 1.00 74.38 296 ASN A C 1
ATOM 2339 O O . ASN A 1 296 ? -7.063 -3.692 34.376 1.00 74.38 296 ASN A O 1
ATOM 2343 N N . ASN A 1 297 ? -6.137 -3.981 32.346 1.00 71.25 297 ASN A N 1
ATOM 2344 C CA . ASN A 1 297 ? -5.675 -2.601 32.201 1.00 71.25 297 ASN A CA 1
ATOM 2345 C C . ASN A 1 297 ? -6.553 -1.756 31.257 1.00 71.25 297 ASN A C 1
ATOM 2347 O O . ASN A 1 297 ? -6.303 -0.555 31.145 1.00 71.25 297 ASN A O 1
ATOM 2351 N N . ASP A 1 298 ? -7.640 -2.304 30.706 1.00 69.25 298 ASP A N 1
ATOM 2352 C CA . ASP A 1 298 ? -8.581 -1.579 29.836 1.00 69.25 298 ASP A CA 1
ATOM 2353 C C . ASP A 1 298 ? -9.183 -0.344 30.530 1.00 69.25 298 ASP A C 1
ATOM 2355 O O . ASP A 1 298 ? -9.441 0.688 29.914 1.00 69.25 298 ASP A O 1
ATOM 2359 N N . LYS A 1 299 ? -9.301 -0.350 31.865 1.00 77.12 299 LYS A N 1
ATOM 2360 C CA . LYS A 1 299 ? -9.697 0.854 32.628 1.00 77.12 299 LYS A CA 1
ATOM 2361 C C . LYS A 1 299 ? -8.692 2.007 32.495 1.00 77.12 299 LYS A C 1
ATOM 2363 O O . LYS A 1 299 ? -9.079 3.177 32.580 1.00 77.12 299 LYS A O 1
ATOM 2368 N N . ALA A 1 300 ? -7.409 1.709 32.289 1.00 81.88 300 ALA A N 1
ATOM 2369 C CA . ALA A 1 300 ? -6.372 2.712 32.056 1.00 81.88 300 ALA A CA 1
ATOM 2370 C C . ALA A 1 300 ? -6.510 3.366 30.670 1.00 81.88 300 ALA A C 1
ATOM 2372 O O . ALA A 1 300 ? -6.204 4.557 30.537 1.00 81.88 300 ALA A O 1
ATOM 2373 N N . LEU A 1 301 ? -7.063 2.654 29.678 1.00 84.75 301 LEU A N 1
ATOM 2374 C CA . LEU A 1 301 ? -7.415 3.214 28.368 1.00 84.75 301 LEU A CA 1
ATOM 2375 C C . LEU A 1 301 ? -8.347 4.422 28.514 1.00 84.75 301 LEU A C 1
ATOM 2377 O O . LEU A 1 301 ? -8.080 5.490 27.956 1.00 84.75 301 LEU A O 1
ATOM 2381 N N . CYS A 1 302 ? -9.396 4.293 29.335 1.00 84.75 302 CYS A N 1
ATOM 2382 C CA . CYS A 1 302 ? -10.356 5.369 29.590 1.00 84.75 302 CYS A CA 1
ATOM 2383 C C . CYS A 1 302 ? -9.667 6.630 30.142 1.00 84.75 302 CYS A C 1
ATOM 2385 O O . CYS A 1 302 ? -9.973 7.757 29.737 1.00 84.75 302 CYS A O 1
ATOM 2387 N N . GLY A 1 303 ? -8.701 6.444 31.049 1.00 82.44 303 GLY A N 1
ATOM 2388 C CA . GLY A 1 303 ? -7.878 7.525 31.592 1.00 82.44 303 GLY A CA 1
ATOM 2389 C C . GLY A 1 303 ? -7.034 8.212 30.516 1.00 82.44 303 GLY A C 1
ATOM 2390 O O . GLY A 1 303 ? -6.959 9.444 30.479 1.00 82.44 303 GLY A O 1
ATOM 2391 N N . HIS A 1 304 ? -6.456 7.440 29.595 1.00 89.12 304 HIS A N 1
ATOM 2392 C CA . HIS A 1 304 ? -5.696 7.977 28.468 1.00 89.12 304 HIS A CA 1
ATOM 2393 C C . HIS A 1 304 ? -6.568 8.724 27.452 1.00 89.12 304 HIS A C 1
ATOM 2395 O O . HIS A 1 304 ? -6.152 9.792 26.999 1.00 89.12 304 HIS A O 1
ATOM 2401 N N . MET A 1 305 ? -7.791 8.265 27.173 1.00 87.12 305 MET A N 1
ATOM 2402 C CA . MET A 1 305 ? -8.737 8.996 26.316 1.00 87.12 305 MET A CA 1
ATOM 2403 C C . MET A 1 305 ? -9.210 10.311 26.951 1.00 87.12 305 MET A C 1
ATOM 2405 O O . MET A 1 305 ? -9.253 11.349 26.289 1.00 87.12 305 MET A O 1
ATOM 2409 N N . ASN A 1 306 ? -9.485 10.326 28.259 1.00 82.88 306 ASN A N 1
ATOM 2410 C CA . ASN A 1 306 ? -9.811 11.567 28.975 1.00 82.88 306 ASN A CA 1
ATOM 2411 C C . ASN A 1 306 ? -8.631 12.552 28.990 1.00 82.88 306 ASN A C 1
ATOM 2413 O O . ASN A 1 306 ? -8.817 13.767 28.844 1.00 82.88 306 ASN A O 1
ATOM 2417 N N . ALA A 1 307 ? -7.407 12.034 29.131 1.00 80.75 307 ALA A N 1
ATOM 2418 C CA . ALA A 1 307 ? -6.198 12.837 29.025 1.00 80.75 307 ALA A CA 1
ATOM 2419 C C . ALA A 1 307 ? -6.025 13.399 27.606 1.00 80.75 307 ALA A C 1
ATOM 2421 O O . A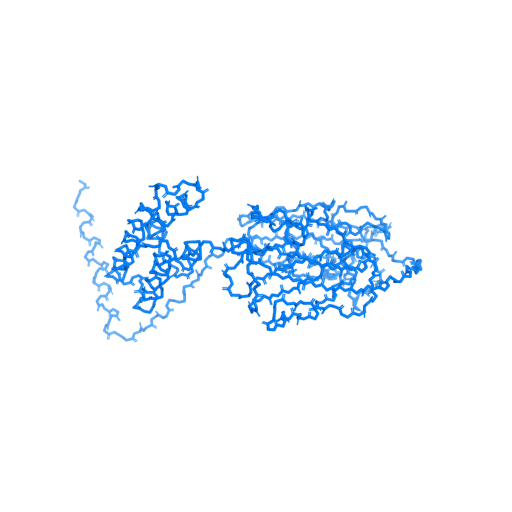LA A 1 307 ? -5.727 14.582 27.472 1.00 80.75 307 ALA A O 1
ATOM 2422 N N . PHE A 1 308 ? -6.257 12.599 26.562 1.00 91.06 308 PHE A N 1
ATOM 2423 C CA . PHE A 1 308 ? -6.245 13.046 25.168 1.00 91.06 308 PHE A CA 1
ATOM 2424 C C . PHE A 1 308 ? -7.235 14.196 24.927 1.00 91.06 308 PHE A C 1
ATOM 2426 O O . PHE A 1 308 ? -6.805 15.289 24.555 1.00 91.06 308 PHE A O 1
ATOM 2433 N N . LYS A 1 309 ? -8.520 14.014 25.268 1.00 88.88 309 LYS A N 1
ATOM 2434 C CA . LYS A 1 309 ? -9.559 15.062 25.166 1.00 88.88 309 LYS A CA 1
ATOM 2435 C C . LYS A 1 309 ? -9.126 16.356 25.856 1.00 88.88 309 LYS A C 1
ATOM 2437 O O . LYS A 1 309 ? -9.189 17.438 25.276 1.00 88.88 309 LYS A O 1
ATOM 2442 N N . SER A 1 310 ? -8.614 16.242 27.083 1.00 80.31 310 SER A N 1
ATOM 2443 C CA . SER A 1 310 ? -8.117 17.389 27.855 1.00 80.31 310 SER A CA 1
ATOM 2444 C C . SER A 1 310 ? -6.984 18.131 27.132 1.00 80.31 310 SER A C 1
ATOM 2446 O O . SER A 1 310 ? -6.936 19.362 27.159 1.00 80.31 310 SER A O 1
ATOM 2448 N N . ARG A 1 311 ? -6.083 17.408 26.452 1.00 90.88 311 ARG A N 1
ATOM 2449 C CA . ARG A 1 311 ? -4.994 18.002 25.658 1.00 90.88 311 ARG A CA 1
ATOM 2450 C C . ARG A 1 311 ? -5.503 18.694 24.397 1.00 90.88 311 ARG A C 1
ATOM 2452 O O . ARG A 1 311 ? -4.968 19.751 24.070 1.00 90.88 311 ARG A O 1
ATOM 2459 N N . LEU A 1 312 ? -6.553 18.188 23.753 1.00 85.81 312 LEU A N 1
ATOM 2460 C CA . LEU A 1 312 ? -7.192 18.870 22.621 1.00 85.81 312 LEU A CA 1
ATOM 2461 C C . LEU A 1 312 ? -7.800 20.217 23.023 1.00 85.81 312 LEU A C 1
ATOM 2463 O O . LEU A 1 312 ? -7.542 21.222 22.364 1.00 85.81 312 LEU A O 1
ATOM 2467 N N . TYR A 1 313 ? -8.518 20.284 24.152 1.00 79.69 313 TYR A N 1
ATOM 2468 C CA . TYR A 1 313 ? -9.049 21.559 24.659 1.00 79.69 313 TYR A CA 1
ATOM 2469 C C . TYR A 1 313 ? -7.939 22.582 24.949 1.00 79.69 313 TYR A C 1
ATOM 2471 O O . TYR A 1 313 ? -8.138 23.785 24.766 1.00 79.69 313 TYR A O 1
ATOM 2479 N N . ILE A 1 314 ? -6.752 22.129 25.373 1.00 79.00 314 ILE A N 1
ATOM 2480 C CA . ILE A 1 314 ? -5.582 23.005 25.531 1.00 79.00 314 ILE A CA 1
ATOM 2481 C C . ILE A 1 314 ? -5.122 23.550 24.171 1.00 79.00 314 ILE A C 1
ATOM 2483 O O . ILE A 1 314 ? -4.808 24.737 24.086 1.00 79.00 314 ILE A O 1
ATOM 2487 N N . GLN A 1 315 ? -5.095 22.729 23.116 1.00 89.31 315 GLN A N 1
ATOM 2488 C CA 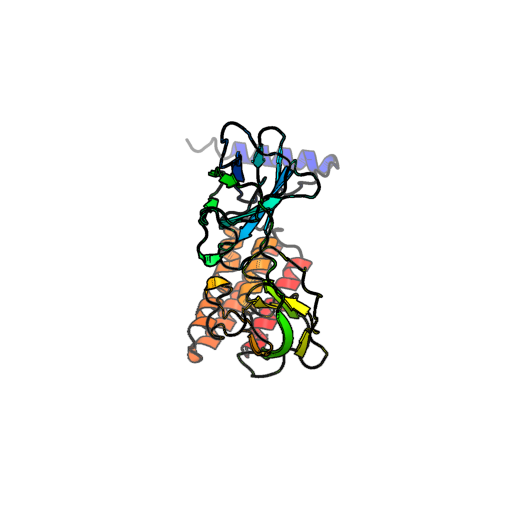. GLN A 1 315 ? -4.713 23.196 21.777 1.00 89.31 315 GLN A CA 1
ATOM 2489 C C . GLN A 1 315 ? -5.750 24.149 21.169 1.00 89.31 315 GLN A C 1
ATOM 2491 O O . GLN A 1 315 ? -5.356 25.163 20.593 1.00 89.31 315 GLN A O 1
ATOM 2496 N N . LEU A 1 316 ? -7.050 23.912 21.393 1.00 89.00 316 LEU A N 1
ATOM 2497 C CA . LEU A 1 316 ? -8.106 24.863 21.025 1.00 89.00 316 LEU A CA 1
ATOM 2498 C C . LEU A 1 316 ? -7.866 26.232 21.682 1.00 89.00 316 LEU A C 1
ATOM 2500 O O . LEU A 1 316 ? -7.864 27.255 21.004 1.00 89.00 316 LEU A O 1
ATOM 2504 N N . ARG A 1 317 ? -7.597 26.273 22.996 1.00 87.44 317 ARG A N 1
ATOM 2505 C CA . ARG A 1 317 ? -7.333 27.539 23.715 1.00 87.44 317 ARG A CA 1
ATOM 2506 C C . ARG A 1 317 ? -6.079 28.266 23.229 1.00 87.44 317 ARG A C 1
ATOM 2508 O O . ARG A 1 317 ? -5.981 29.478 23.393 1.00 87.44 317 ARG A O 1
ATOM 2515 N N . LYS A 1 318 ? -5.122 27.539 22.649 1.00 87.12 318 LYS A N 1
ATOM 2516 C CA . LYS A 1 318 ? -3.931 28.109 22.003 1.00 87.12 318 LYS A CA 1
ATOM 2517 C C . LYS A 1 318 ? -4.200 28.601 20.575 1.00 87.12 318 LYS A C 1
ATOM 2519 O O . LYS A 1 318 ? -3.287 29.150 19.968 1.00 87.12 318 LYS A O 1
ATOM 2524 N N . GLY A 1 319 ? -5.409 28.401 20.047 1.00 91.56 319 GLY A N 1
ATOM 2525 C CA . GLY A 1 319 ? -5.764 28.711 18.662 1.00 91.56 319 GLY A CA 1
ATOM 2526 C C . GLY A 1 319 ? -5.121 27.770 17.643 1.00 91.56 319 GLY A C 1
ATOM 2527 O O . GLY A 1 319 ? -4.992 28.143 16.485 1.00 91.56 319 GLY A O 1
ATOM 2528 N N . LEU A 1 320 ? -4.672 26.585 18.077 1.00 88.12 320 LEU A N 1
ATOM 2529 C CA . LEU A 1 320 ? -4.022 25.592 17.214 1.00 88.12 320 LEU A CA 1
ATOM 2530 C C . LEU A 1 320 ? -5.002 24.555 16.652 1.00 88.12 320 LEU A C 1
ATOM 2532 O O . LEU A 1 320 ? -4.642 23.830 15.738 1.00 88.12 320 LEU A O 1
ATOM 2536 N N . LEU A 1 321 ? -6.218 24.481 17.195 1.00 90.69 321 LEU A N 1
ATOM 2537 C CA . LEU A 1 321 ? -7.324 23.698 16.644 1.00 90.69 321 LEU A CA 1
ATOM 2538 C C . LEU A 1 321 ? -8.535 24.602 16.440 1.00 90.69 321 LEU A C 1
ATOM 2540 O O . LEU A 1 321 ? -8.736 25.547 17.209 1.00 90.69 321 LEU A O 1
ATOM 2544 N N . THR A 1 322 ? -9.367 24.280 15.455 1.00 92.06 322 THR A N 1
ATOM 2545 C CA . THR A 1 322 ? -10.717 24.840 15.330 1.00 92.06 322 THR A CA 1
ATOM 2546 C C . THR A 1 322 ? -11.704 24.086 16.230 1.00 92.06 322 THR A C 1
ATOM 2548 O O . THR A 1 322 ? -11.429 22.982 16.704 1.00 92.06 322 THR A O 1
ATOM 2551 N N . ASN A 1 323 ? -12.886 24.667 16.470 1.00 89.00 323 ASN A N 1
ATOM 2552 C CA . ASN A 1 323 ? -13.959 23.965 17.188 1.00 89.00 323 ASN A CA 1
ATOM 2553 C C . ASN A 1 323 ? -14.416 22.700 16.442 1.00 89.00 323 ASN A C 1
ATOM 2555 O O . ASN A 1 323 ? -14.758 21.709 17.076 1.00 89.00 323 ASN A O 1
ATOM 2559 N N . GLU A 1 324 ? -14.399 22.722 15.109 1.00 87.94 324 GLU A N 1
ATOM 2560 C CA . GLU A 1 324 ? -14.770 21.584 14.263 1.00 87.94 324 GLU A CA 1
ATOM 2561 C C . GLU A 1 324 ? -13.767 20.430 14.389 1.00 87.94 324 GLU A C 1
ATOM 2563 O O . GLU A 1 324 ? -14.159 19.300 14.686 1.00 87.94 324 GLU A O 1
ATOM 2568 N N . GLN A 1 325 ? -12.469 20.730 14.280 1.00 90.31 325 GLN A N 1
ATOM 2569 C CA . GLN A 1 325 ? -11.391 19.757 14.486 1.00 90.31 325 GLN A CA 1
ATOM 2570 C C . GLN A 1 325 ? -11.434 19.157 15.897 1.00 90.31 325 GLN A C 1
ATOM 2572 O O . GLN A 1 325 ? -11.288 17.947 16.075 1.00 90.31 325 GLN A O 1
ATOM 2577 N N . LEU A 1 326 ? -11.672 19.996 16.913 1.00 91.00 326 LEU A N 1
ATOM 2578 C CA . LEU A 1 326 ? -11.837 19.538 18.289 1.00 91.00 326 LEU A CA 1
ATOM 2579 C C . LEU A 1 326 ? -13.031 18.587 18.426 1.00 91.00 326 LEU A C 1
ATOM 2581 O O . LEU A 1 326 ? -12.886 17.531 19.036 1.00 91.00 326 LEU A O 1
ATOM 2585 N N . ASN A 1 327 ? -14.200 18.965 17.906 1.00 80.62 327 ASN A N 1
ATOM 2586 C CA . ASN A 1 327 ? -15.414 18.162 18.034 1.00 80.62 327 ASN A CA 1
ATOM 2587 C C . ASN A 1 327 ? -15.252 16.799 17.356 1.00 80.62 327 ASN A C 1
ATOM 2589 O O . ASN A 1 327 ? -15.640 15.794 17.945 1.00 80.62 327 ASN A O 1
ATOM 2593 N N . THR A 1 328 ? -14.622 16.762 16.180 1.00 85.19 328 THR A N 1
ATOM 2594 C CA . THR A 1 328 ? -14.308 15.521 15.455 1.00 85.19 328 THR A CA 1
ATOM 2595 C C . THR A 1 328 ? -13.458 14.586 16.317 1.00 85.19 328 THR A C 1
ATOM 2597 O O . THR A 1 328 ? -13.919 13.511 16.698 1.00 85.19 328 THR A O 1
ATOM 2600 N N . LEU A 1 329 ? -12.288 15.044 16.775 1.00 87.88 329 LEU A N 1
ATOM 2601 C CA . LEU A 1 329 ? -11.386 14.215 17.586 1.00 87.88 329 LEU A CA 1
ATOM 2602 C C . LEU A 1 329 ? -11.977 13.833 18.954 1.00 87.88 329 LEU A C 1
ATOM 2604 O O . LEU A 1 329 ? -11.680 12.767 19.495 1.00 87.88 329 LEU A O 1
ATOM 2608 N N . VAL A 1 330 ? -12.807 14.694 19.553 1.00 86.56 330 VAL A N 1
ATOM 2609 C CA . VAL A 1 330 ? -13.511 14.382 20.808 1.00 86.56 330 VAL A CA 1
ATOM 2610 C C . VAL A 1 330 ? -14.566 13.301 20.590 1.00 86.56 330 VAL A C 1
ATOM 2612 O O . VAL A 1 330 ? -14.692 12.415 21.438 1.00 86.56 330 VAL A O 1
ATOM 2615 N N . ASN A 1 331 ? -15.309 13.357 19.485 1.00 79.19 331 ASN A N 1
ATOM 2616 C CA . ASN A 1 331 ? -16.304 12.346 19.145 1.00 79.19 331 ASN A CA 1
ATOM 2617 C C . ASN A 1 331 ? -15.644 10.990 18.890 1.00 79.19 331 ASN A C 1
ATOM 2619 O O . ASN A 1 331 ? -16.108 9.987 19.426 1.00 79.19 331 ASN A O 1
ATOM 2623 N N . GLU A 1 332 ? -14.516 10.962 18.187 1.00 82.44 332 GLU A N 1
ATOM 2624 C CA . GLU A 1 332 ? -13.751 9.731 17.966 1.00 82.44 332 GLU A CA 1
ATOM 2625 C C . GLU A 1 332 ? -13.162 9.172 19.259 1.00 82.44 332 GLU A C 1
ATOM 2627 O O . GLU A 1 332 ? -13.294 7.983 19.543 1.00 82.44 332 GLU A O 1
ATOM 2632 N N . ALA A 1 333 ? -12.601 10.027 20.119 1.00 82.62 333 ALA A N 1
ATOM 2633 C CA . ALA A 1 333 ? -12.145 9.598 21.439 1.00 82.62 333 ALA A CA 1
ATOM 2634 C C . ALA A 1 333 ? -13.294 9.052 22.303 1.00 82.62 333 ALA A C 1
ATOM 2636 O O . ALA A 1 333 ? -13.095 8.124 23.089 1.00 82.62 333 ALA A O 1
ATOM 2637 N N . ASN A 1 334 ? -14.505 9.606 22.176 1.00 81.38 334 ASN A N 1
ATOM 2638 C CA . ASN A 1 334 ? -15.690 9.060 22.836 1.00 81.38 334 ASN A CA 1
ATOM 2639 C C . ASN A 1 334 ? -16.113 7.720 22.221 1.00 81.38 334 ASN A C 1
ATOM 2641 O O . ASN A 1 334 ? -16.517 6.833 22.965 1.00 81.38 334 ASN A O 1
ATOM 2645 N N . ALA A 1 335 ? -15.975 7.538 20.908 1.00 74.06 335 ALA A N 1
ATOM 2646 C CA . ALA A 1 335 ? -16.239 6.263 20.250 1.00 74.06 335 ALA A CA 1
ATOM 2647 C C . ALA A 1 335 ? -15.255 5.170 20.716 1.00 74.06 335 ALA A C 1
ATOM 2649 O O . ALA A 1 335 ? -15.705 4.082 21.074 1.00 74.06 335 ALA A O 1
ATOM 2650 N N . VAL A 1 336 ? -13.955 5.483 20.865 1.00 80.44 336 VAL A N 1
ATOM 2651 C CA . VAL A 1 336 ? -12.974 4.583 21.519 1.00 80.44 336 VAL A CA 1
ATOM 2652 C C . VAL A 1 336 ? -13.450 4.207 22.921 1.00 80.44 336 VAL A C 1
ATOM 2654 O O . VAL A 1 336 ? -13.425 3.039 23.304 1.00 80.44 336 VAL A O 1
ATOM 2657 N N . LYS A 1 337 ? -13.885 5.202 23.704 1.00 81.12 337 LYS A N 1
ATOM 2658 C CA . LYS A 1 337 ? -14.372 4.993 25.071 1.00 81.12 337 LYS A CA 1
ATOM 2659 C C . LYS A 1 337 ? -15.585 4.061 25.103 1.00 81.12 337 LYS A C 1
ATOM 2661 O O . LYS A 1 337 ? -15.593 3.137 25.907 1.00 81.12 337 LYS A O 1
ATOM 2666 N N . VAL A 1 338 ? -16.573 4.270 24.236 1.00 75.31 338 VAL A N 1
ATOM 2667 C CA . VAL A 1 338 ? -17.768 3.415 24.154 1.00 75.31 338 VAL A CA 1
ATOM 2668 C C . VAL A 1 338 ? -17.397 1.984 23.777 1.00 75.31 338 VAL A C 1
ATOM 2670 O O . VAL A 1 338 ? -17.847 1.063 24.451 1.00 75.31 338 VAL A O 1
ATOM 2673 N N . GLN A 1 339 ? -16.528 1.795 22.776 1.00 74.44 339 GLN A N 1
ATOM 2674 C CA . GLN A 1 339 ? -16.074 0.461 22.358 1.00 74.44 339 GLN A CA 1
ATOM 2675 C C . GLN A 1 339 ? -15.406 -0.315 23.503 1.00 74.44 339 GLN A C 1
ATOM 2677 O O . GLN A 1 339 ? -15.503 -1.534 23.558 1.00 74.44 339 GLN A O 1
ATOM 2682 N N . ASN A 1 340 ? -14.775 0.390 24.443 1.00 75.31 340 ASN A N 1
ATOM 2683 C CA . ASN A 1 340 ? -14.057 -0.202 25.570 1.00 75.31 340 ASN A CA 1
ATOM 2684 C C . ASN A 1 340 ? -14.820 -0.077 26.902 1.00 75.31 340 ASN A C 1
ATOM 2686 O O . ASN A 1 340 ? -14.213 -0.086 27.973 1.00 75.31 340 ASN A O 1
ATOM 2690 N N . ASN A 1 341 ? -16.152 0.074 26.856 1.00 81.50 341 ASN A N 1
ATOM 2691 C CA . ASN A 1 341 ? -17.027 0.164 28.034 1.00 81.50 341 ASN A CA 1
ATOM 2692 C C . ASN A 1 341 ? -16.618 1.252 29.054 1.00 81.50 341 ASN A C 1
ATOM 2694 O O . ASN A 1 341 ? -16.834 1.125 30.263 1.00 81.50 341 ASN A O 1
ATOM 2698 N N . CYS A 1 342 ? -16.031 2.351 28.579 1.00 76.81 342 CYS A N 1
ATOM 2699 C CA . CYS A 1 342 ? -15.679 3.502 29.399 1.00 76.81 342 CYS A CA 1
ATOM 2700 C C . CYS A 1 342 ? -16.889 4.438 29.596 1.00 76.81 342 CYS A C 1
ATOM 2702 O O . CYS A 1 342 ? -17.606 4.726 28.637 1.00 76.81 342 CYS A O 1
ATOM 2704 N N . PRO A 1 343 ? -17.066 5.042 30.785 1.00 74.06 343 PRO A N 1
ATOM 2705 C CA . PRO A 1 343 ? -18.054 6.105 30.980 1.00 74.06 343 PRO A CA 1
ATOM 2706 C C . PRO A 1 343 ? -17.665 7.352 30.170 1.00 74.06 343 PRO A C 1
ATOM 2708 O O . PRO A 1 343 ? -16.502 7.760 30.228 1.00 74.06 343 PRO A O 1
ATOM 2711 N N . ILE A 1 344 ? -18.605 7.945 29.419 1.00 71.69 344 ILE A N 1
ATOM 2712 C CA . ILE A 1 344 ? -18.370 9.095 28.512 1.00 71.69 344 ILE A CA 1
ATOM 2713 C C . ILE A 1 344 ? -18.075 10.386 29.269 1.00 71.69 344 ILE A C 1
ATOM 2715 O O . ILE A 1 344 ? -18.828 10.715 30.207 1.00 71.69 344 ILE A O 1
#

Foldseek 3Di:
DPPVVVVVVVVVVVVVVVVVVVPDPPPPPPPDPQQWEKEKEFEAAQVDRVHTWWQKKKWKAALFQRHTQFIWTQHRRRITMRPTGHFHKIKIWIAHDPPTPAGWAIAIAPFDADNPHNASNPHDIDGIGGHDYHYGYYHTYGDDDDPDQFFDWEKEKEFEAAPVPRAGDQFQKFKAKAFRNPPDPPRQDGQTHHRRRMGIDDIDTHRHWIKMWMDGNVQQWQIDIFPDDQLDSGSGPVPHDTHDHYDYGYHYTYTDLLLVVLLVLLVVLVADPVLSCQLNVLSVVLVVVVPVPDLVCLQVNLVSLVSNLVSLVVCVVVVSDDPVSSVVSNVSSVVSCVVSVHDD

Secondary structure (DSSP, 8-state):
--SHHHHHHHHHHHHHHHHTTTT------------EEEEEEEEEESSSTTSB--SEEEEEEETTT--EEEEEE--TTSEEE--SEESEEEEEEEEE-TT-SS-B--EETT--SSTT---STTSPPEEE-TT-EEE--EEEPBPPSP--PPPEEEEEEEEEEETTT--B--SSEEEEEEETTSS-------B---TTSEEEEEEEEESS-EEEEEEETTSSB--EETT--TTS----TTTSPPB-S-EEEEEEEPBPPHHHHHHHHHHHTT--HHHHHHHHHHHHHHHHHHHS--GGGHHHHHHHHHHHHHHHHHHHHTTSS-HHHHHHHHHHHHHHHHHTT---